Protein AF-Q6DTK3-F1 (afdb_monomer)

InterPro domains:
  IPR006094 FAD linked oxidase, N-terminal [PF01565] (15-106)
  IPR016166 FAD-binding domain, PCMH-type [PS51387] (1-137)
  IPR016169 FAD-binding, type PCMH, subdomain 2 [G3DSA:3.30.465.10] (15-138)
  IPR036318 FAD-binding, type PCMH-like superfamily [SSF56176] (20-136)
  IPR040165 Delta(24)-sterol reductase [PTHR10801] (1-192)

Mean predicted aligned error: 5.4 Å

Solvent-accessible surface area (backbone atoms only — not comparable to full-atom values): 10694 Å² total; per-residue (Å²): 139,89,81,83,76,85,72,70,64,78,59,74,80,52,85,82,79,90,77,93,42,57,48,77,75,45,75,40,80,88,80,30,35,36,33,31,16,28,58,26,26,43,46,59,53,47,59,54,30,50,75,74,45,26,34,59,70,55,62,73,92,53,44,84,47,28,49,41,54,28,34,17,47,74,35,79,42,49,22,23,78,80,56,41,41,41,54,63,42,44,61,35,43,30,31,35,35,92,88,66,49,79,45,70,21,21,88,87,39,58,33,72,57,45,72,48,47,47,62,39,72,62,72,79,34,47,68,56,33,38,30,30,46,45,40,80,48,57,84,39,68,55,74,47,80,43,80,38,66,39,52,67,54,41,53,52,49,52,55,54,53,56,69,37,85,76,44,55,26,45,50,72,52,70,82,48,83,43,36,33,37,42,36,38,26,28,76,29,83,65,90,130

Sequence (192 aa):
LTVSLRVGKYKKTHKNIMINLMDILEVDTKKQIVRVEPLVTMGQVTALLNSIGWTLPVLPELDDLTVGGLIMGTGIESSSHKYGLFQHICTAYELVLADGSFVRCTPSENSDLFYSVPWSCGTLGFLVAAEIRIIPAKKYVKLRFEPVRGLEAICDKFALEAQRPENDFVEGLLYSLEEAVIMTGSMTDKAE

Secondary structure (DSSP, 8-state):
--------GGGGGS---------EEEEETTTTEEEE-TT-BHHHHHHHHHHTTEE-SS--S-TT-BHHHHHHS----TTHHHH-SGGGGEEEEEEE-TTS-EEEEBTTBSHHHHHHSTT-TT-S-EEEEEEEE-EE--SEEEEEEEEEESHHHHHHHHHHHHT-TT-SEEEEEESSSSEEEEEEEEEESS--

Organism: Equus caballus (NCBI:txid9796)

Foldseek 3Di:
DDDPDPPPVVCVPDDDDDDPQADFDDQDPPQQKTKGFFQHFLLNQCVVQVVVQKHALQGDPDRRDTNLCCQQAWADFQQCLPQNTQLSQWAKWWFQAPVRDIDIDGCVGVVVVSVCNHNNNCVGGHTTMIMGGMDGAAPDKDKDKDKFFAQVRQVVVQVVLSVDPQFSGWDWADPDNTIIIIMTIHGHNDDD

Structure (mmCIF, N/CA/C/O backbone):
data_AF-Q6DTK3-F1
#
_entry.id   AF-Q6DTK3-F1
#
loop_
_atom_site.group_PDB
_atom_site.id
_atom_site.type_symbol
_atom_site.label_atom_id
_atom_site.label_alt_id
_atom_site.label_comp_id
_atom_site.label_asym_id
_atom_site.label_entity_id
_atom_site.label_seq_id
_atom_site.pdbx_PDB_ins_code
_atom_site.Cartn_x
_atom_site.Cartn_y
_atom_site.Cartn_z
_atom_site.occupancy
_atom_site.B_iso_or_equiv
_atom_site.auth_seq_id
_atom_site.auth_comp_id
_atom_site.auth_asym_id
_atom_site.auth_atom_id
_atom_site.pdbx_PDB_model_num
ATOM 1 N N . LEU A 1 1 ? -8.828 33.976 7.904 1.00 42.03 1 LEU A N 1
ATOM 2 C CA . LEU A 1 1 ? -8.280 32.631 7.621 1.00 42.03 1 LEU A CA 1
ATOM 3 C C . LEU A 1 1 ? -7.064 32.801 6.724 1.00 42.03 1 LEU A C 1
ATOM 5 O O . LEU A 1 1 ? -7.225 33.064 5.541 1.00 42.03 1 LEU A O 1
ATOM 9 N N . THR A 1 2 ? -5.863 32.754 7.297 1.00 35.25 2 THR A N 1
ATOM 10 C CA . THR A 1 2 ? -4.611 32.888 6.541 1.00 35.25 2 THR A CA 1
ATOM 11 C C . THR A 1 2 ? -4.021 31.495 6.387 1.00 35.25 2 THR A C 1
ATOM 13 O O . THR A 1 2 ? -3.441 30.961 7.327 1.00 35.25 2 THR A O 1
ATOM 16 N N . VAL A 1 3 ? -4.219 30.882 5.223 1.00 45.28 3 VAL A N 1
ATOM 17 C CA . VAL A 1 3 ? -3.582 29.607 4.881 1.00 45.28 3 VAL A CA 1
ATOM 18 C C . VAL A 1 3 ? -2.215 29.929 4.284 1.00 45.28 3 VAL A C 1
ATOM 20 O O . VAL A 1 3 ? -2.120 30.507 3.203 1.00 45.28 3 VAL A O 1
ATOM 23 N N . SER A 1 4 ? -1.144 29.587 4.998 1.00 44.75 4 SER A N 1
ATOM 24 C CA . SER A 1 4 ? 0.214 29.637 4.454 1.00 44.75 4 SER A CA 1
ATOM 25 C C . SER A 1 4 ? 0.465 28.352 3.670 1.00 44.75 4 SER A C 1
ATOM 27 O O . SER A 1 4 ? 0.893 27.342 4.224 1.00 44.75 4 SER A O 1
ATOM 29 N N . LEU A 1 5 ? 0.172 28.364 2.369 1.00 56.97 5 LEU A N 1
ATOM 30 C CA . LEU A 1 5 ? 0.663 27.317 1.479 1.00 56.97 5 LEU A CA 1
ATOM 31 C C . LEU A 1 5 ? 2.174 27.515 1.355 1.00 56.97 5 LEU A C 1
ATOM 33 O O . LEU A 1 5 ? 2.635 28.481 0.741 1.00 56.97 5 LEU A O 1
ATOM 37 N N . ARG A 1 6 ? 2.968 26.612 1.938 1.00 54.03 6 ARG A N 1
ATOM 38 C CA . ARG A 1 6 ? 4.416 26.566 1.707 1.00 54.03 6 ARG A CA 1
ATOM 39 C C . ARG A 1 6 ? 4.649 26.106 0.267 1.00 54.03 6 ARG A C 1
ATOM 41 O O . ARG A 1 6 ? 4.939 24.947 0.002 1.00 54.03 6 ARG A O 1
ATOM 48 N N . VAL A 1 7 ? 4.479 27.020 -0.685 1.00 57.91 7 VAL A N 1
ATOM 49 C CA . VAL A 1 7 ? 4.725 26.754 -2.102 1.00 57.91 7 VAL A CA 1
ATOM 50 C C . VAL A 1 7 ? 6.222 26.533 -2.262 1.00 57.91 7 VAL A C 1
ATOM 52 O O . VAL A 1 7 ? 7.013 27.462 -2.079 1.00 57.91 7 VAL A O 1
ATOM 55 N N . GLY A 1 8 ? 6.616 25.304 -2.597 1.00 59.66 8 GLY A N 1
ATOM 56 C CA . GLY A 1 8 ? 8.000 24.956 -2.900 1.00 59.66 8 GLY A CA 1
ATOM 57 C C . GLY A 1 8 ? 8.508 25.759 -4.096 1.00 59.66 8 GLY A C 1
ATOM 58 O O . GLY A 1 8 ? 8.394 25.323 -5.238 1.00 59.66 8 GLY A O 1
ATOM 59 N N . LYS A 1 9 ? 9.073 26.950 -3.849 1.00 66.81 9 LYS A N 1
ATOM 60 C CA . LYS A 1 9 ? 9.611 27.828 -4.902 1.00 66.81 9 LYS A CA 1
ATOM 61 C C . LYS A 1 9 ? 10.754 27.166 -5.672 1.00 66.81 9 LYS A C 1
ATOM 63 O O . LYS A 1 9 ? 10.940 27.491 -6.837 1.00 66.81 9 LYS A O 1
ATOM 68 N N . TYR A 1 10 ? 11.465 26.220 -5.053 1.00 64.88 10 TYR A N 1
ATOM 69 C CA . TYR A 1 10 ? 12.605 25.540 -5.668 1.00 64.88 10 TYR A CA 1
ATOM 70 C C . TYR A 1 10 ? 12.227 24.788 -6.951 1.00 64.88 10 TYR A C 1
ATOM 72 O O . TYR A 1 10 ? 13.009 24.787 -7.890 1.00 64.88 10 TYR A O 1
ATOM 80 N N . LYS A 1 11 ? 11.009 24.236 -7.063 1.00 64.88 11 LYS A N 1
ATOM 81 C CA . LYS A 1 11 ? 10.567 23.545 -8.288 1.00 64.88 11 LYS A CA 1
ATOM 82 C C . LYS A 1 11 ? 10.183 24.498 -9.426 1.00 64.88 11 LYS A C 1
ATOM 84 O O . LYS A 1 11 ? 10.145 24.068 -10.570 1.00 64.88 11 LYS A O 1
ATOM 89 N N . LYS A 1 12 ? 9.945 25.791 -9.156 1.00 71.25 12 LYS A N 1
ATOM 90 C CA . LYS A 1 12 ? 9.499 26.756 -10.185 1.00 71.25 12 LYS A CA 1
ATOM 91 C C . LYS A 1 12 ? 10.549 27.040 -11.260 1.00 71.25 12 LYS A C 1
ATOM 93 O O . LYS A 1 12 ? 10.185 27.456 -12.351 1.00 71.25 12 LYS A O 1
ATOM 98 N N . THR A 1 13 ? 11.828 26.853 -10.947 1.00 80.12 13 THR A N 1
ATOM 99 C CA . THR A 1 13 ? 12.939 27.063 -11.887 1.00 80.12 13 THR A CA 1
ATOM 100 C C . THR A 1 13 ? 13.346 25.789 -12.626 1.00 80.12 13 THR A C 1
ATOM 102 O O . THR A 1 13 ? 14.196 25.855 -13.508 1.00 80.12 13 THR A O 1
ATOM 105 N N . HIS A 1 14 ? 12.772 24.634 -12.275 1.00 76.50 14 HIS A N 1
ATOM 106 C CA . HIS A 1 14 ? 13.095 23.362 -12.913 1.00 76.50 14 HIS A CA 1
ATOM 107 C C . HIS A 1 14 ? 12.218 23.155 -14.150 1.00 76.50 14 HIS A C 1
ATOM 109 O O . HIS A 1 14 ? 11.032 23.488 -14.158 1.00 76.50 14 HIS A O 1
ATOM 115 N N . LYS A 1 15 ? 12.801 22.586 -15.208 1.00 79.62 15 LYS A N 1
ATOM 116 C CA . LYS A 1 15 ? 12.048 22.179 -16.395 1.00 79.62 15 LYS A CA 1
ATOM 117 C C . LYS A 1 15 ? 11.219 20.944 -16.045 1.00 79.62 15 LYS A C 1
ATOM 119 O O . LYS A 1 15 ? 11.783 19.886 -15.788 1.00 79.62 15 LYS A O 1
ATOM 124 N N . ASN A 1 16 ? 9.895 21.080 -16.049 1.00 75.75 16 ASN A N 1
ATOM 125 C CA . ASN A 1 16 ? 9.005 19.938 -15.858 1.00 75.75 16 ASN A CA 1
ATOM 126 C C . ASN A 1 16 ? 9.056 19.032 -17.092 1.00 75.75 16 ASN A C 1
ATOM 128 O O . ASN A 1 16 ? 8.876 19.498 -18.219 1.00 75.75 16 ASN A O 1
ATOM 132 N N . ILE A 1 17 ? 9.295 17.743 -16.866 1.00 77.25 17 ILE A N 1
ATOM 133 C CA . ILE A 1 17 ? 9.131 16.706 -17.880 1.00 77.25 17 ILE A CA 1
ATOM 134 C C . ILE A 1 17 ? 7.726 16.149 -17.690 1.00 77.25 17 ILE A C 1
ATOM 136 O O . ILE A 1 17 ? 7.413 15.599 -16.637 1.00 77.25 17 ILE A O 1
ATOM 140 N N . MET A 1 18 ? 6.871 16.342 -18.692 1.00 78.75 18 MET A N 1
ATOM 141 C CA . MET A 1 18 ? 5.523 15.788 -18.672 1.00 78.75 18 MET A CA 1
ATOM 142 C C . MET A 1 18 ? 5.614 14.301 -18.999 1.00 78.75 18 MET A C 1
ATOM 144 O O . MET A 1 18 ? 5.972 13.933 -20.116 1.00 78.75 18 MET A O 1
ATOM 148 N N . ILE A 1 19 ? 5.315 13.466 -18.011 1.00 81.00 19 ILE A N 1
ATOM 149 C CA . ILE A 1 19 ? 5.232 12.013 -18.147 1.00 81.00 19 ILE A CA 1
ATOM 150 C C . ILE A 1 19 ? 3.761 11.603 -18.056 1.00 81.00 19 ILE A C 1
ATOM 152 O O . ILE A 1 19 ? 3.047 12.042 -17.158 1.00 81.00 19 ILE A O 1
ATOM 156 N N . ASN A 1 20 ? 3.302 10.798 -19.013 1.00 87.56 20 ASN A N 1
ATOM 157 C CA . ASN A 1 20 ? 1.932 10.290 -19.077 1.00 87.56 20 ASN A CA 1
ATOM 158 C C . ASN A 1 20 ? 1.925 8.815 -18.667 1.00 87.56 20 ASN A C 1
ATOM 160 O O . ASN A 1 20 ? 1.746 7.951 -19.515 1.00 87.56 20 ASN A O 1
ATOM 164 N N . LEU A 1 21 ? 2.231 8.567 -17.391 1.00 93.19 21 LEU A N 1
ATOM 165 C CA . LEU A 1 21 ? 2.372 7.234 -16.800 1.00 93.19 21 LEU A CA 1
ATOM 166 C C . LEU A 1 21 ? 1.276 7.009 -15.739 1.00 93.19 21 LEU A C 1
ATOM 168 O O . LEU A 1 21 ? 1.571 6.952 -14.543 1.00 93.19 21 LEU A O 1
ATOM 172 N N . MET A 1 22 ? 0.015 7.008 -16.175 1.00 95.62 22 MET A N 1
ATOM 173 C CA . MET A 1 22 ? -1.200 7.042 -15.342 1.00 95.62 22 MET A CA 1
ATOM 174 C C . MET A 1 22 ? -2.125 5.832 -15.557 1.00 95.62 22 MET A C 1
ATOM 176 O O . MET A 1 22 ? -3.277 5.860 -15.117 1.00 95.62 22 MET A O 1
ATOM 180 N N . ASP A 1 23 ? -1.642 4.784 -16.219 1.00 96.62 23 ASP A N 1
ATOM 181 C CA . ASP A 1 23 ? -2.436 3.621 -16.585 1.00 96.62 23 ASP A CA 1
ATOM 182 C C . ASP A 1 23 ? -2.250 2.448 -15.611 1.00 96.62 23 ASP A C 1
ATOM 184 O O . ASP A 1 23 ? -1.162 2.142 -15.110 1.00 96.62 23 ASP A O 1
ATOM 188 N N . ILE A 1 24 ? -3.353 1.742 -15.362 1.00 97.38 24 ILE A N 1
ATOM 189 C CA . ILE A 1 24 ? -3.320 0.417 -14.744 1.00 97.38 24 ILE A CA 1
ATOM 190 C C . ILE A 1 24 ? -3.079 -0.585 -15.870 1.00 97.38 24 ILE A C 1
ATOM 192 O O . ILE A 1 24 ? -3.936 -0.778 -16.731 1.00 97.38 24 ILE A O 1
ATOM 196 N N . LEU A 1 25 ? -1.898 -1.198 -15.871 1.00 97.44 25 LEU A N 1
ATOM 197 C CA . LEU A 1 25 ? -1.403 -1.997 -16.990 1.00 97.44 25 LEU A CA 1
ATOM 198 C C . LEU A 1 25 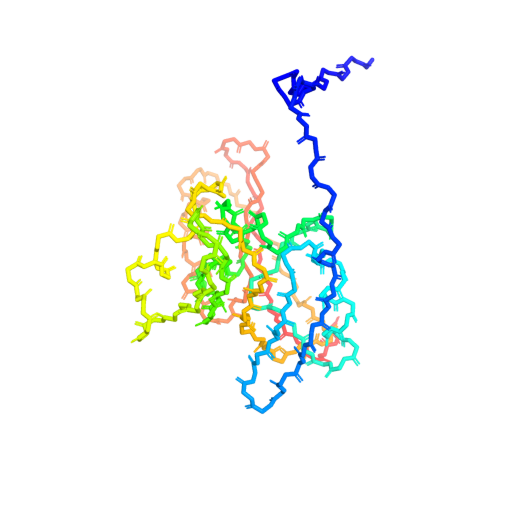? -2.012 -3.401 -17.009 1.00 97.44 25 LEU A C 1
ATOM 200 O O . LEU A 1 25 ? -2.357 -3.910 -18.073 1.00 97.44 25 LEU A O 1
ATOM 204 N N . GLU A 1 26 ? -2.127 -4.042 -15.844 1.00 97.56 26 GLU A N 1
ATOM 205 C CA . GLU A 1 26 ? -2.626 -5.415 -15.735 1.00 97.56 26 GLU A CA 1
ATOM 206 C C . GLU A 1 26 ? -3.156 -5.715 -14.326 1.00 97.56 26 GLU A C 1
ATOM 208 O O . GLU A 1 26 ? -2.582 -5.273 -13.331 1.00 97.56 26 GLU A O 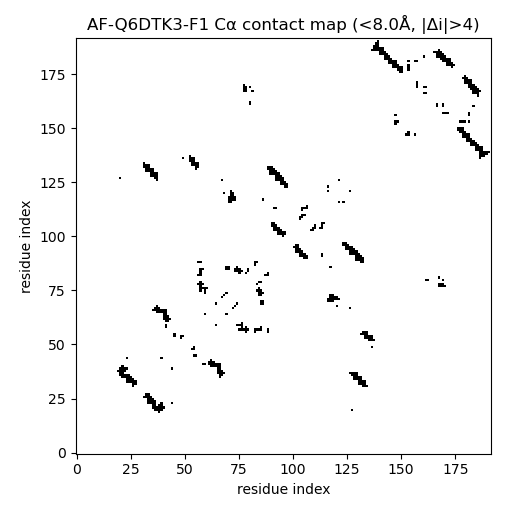1
ATOM 213 N N . VAL A 1 27 ? -4.219 -6.519 -14.234 1.00 97.88 27 VAL A N 1
ATOM 214 C CA . VAL A 1 27 ? -4.667 -7.139 -12.977 1.00 97.88 27 VAL A CA 1
ATOM 215 C C . VAL A 1 27 ? -4.653 -8.658 -13.148 1.00 97.88 27 VAL A C 1
ATOM 217 O O . VAL A 1 27 ? -5.491 -9.215 -13.859 1.00 97.88 27 VAL A O 1
ATOM 220 N N . ASP A 1 28 ? -3.737 -9.341 -12.464 1.00 97.31 28 ASP A N 1
ATOM 221 C CA . ASP A 1 28 ? -3.655 -10.801 -12.433 1.00 97.31 28 ASP A CA 1
ATOM 222 C C . ASP A 1 28 ? -4.268 -11.328 -11.128 1.00 97.31 28 ASP A C 1
ATOM 224 O O . ASP A 1 28 ? -3.638 -11.359 -10.068 1.00 97.31 28 ASP A O 1
ATOM 228 N N . THR A 1 29 ? -5.519 -11.783 -11.205 1.00 95.56 29 THR A N 1
ATOM 229 C CA . THR A 1 29 ? -6.254 -12.337 -10.056 1.00 95.56 29 THR A CA 1
ATOM 230 C C . THR A 1 29 ? -5.774 -13.728 -9.638 1.00 95.56 29 THR A C 1
ATOM 232 O O . THR A 1 29 ? -6.050 -14.152 -8.516 1.00 95.56 29 THR A O 1
ATOM 235 N N . LYS A 1 30 ? -5.037 -14.445 -10.500 1.00 96.00 30 LYS A N 1
ATOM 236 C CA . LYS A 1 30 ? -4.453 -15.751 -10.161 1.00 96.00 30 LYS A CA 1
ATOM 237 C C . LYS A 1 30 ? -3.182 -15.573 -9.344 1.00 96.00 30 LYS A C 1
ATOM 239 O O . LYS A 1 30 ? -2.995 -16.283 -8.360 1.00 96.00 30 LYS A O 1
ATOM 244 N N . LYS A 1 31 ? -2.327 -14.628 -9.742 1.00 96.56 31 LYS A N 1
ATOM 245 C CA . LYS A 1 31 ? -1.121 -14.255 -8.986 1.00 96.56 31 LYS A CA 1
ATOM 246 C C . LYS A 1 31 ? -1.409 -13.302 -7.832 1.00 96.56 31 LYS A C 1
ATOM 248 O O . LYS A 1 31 ? -0.545 -13.138 -6.980 1.00 96.56 31 LYS A O 1
ATOM 253 N N . GLN A 1 32 ? -2.604 -12.709 -7.797 1.00 97.69 32 GLN A N 1
ATOM 254 C CA . GLN A 1 32 ? -2.992 -11.675 -6.837 1.00 97.69 32 GLN A CA 1
ATOM 255 C C . GLN A 1 32 ? -2.055 -10.465 -6.905 1.00 97.69 32 GLN A C 1
ATOM 257 O O . GLN A 1 32 ? -1.579 -9.965 -5.884 1.00 97.69 32 GLN A O 1
ATOM 262 N N . ILE A 1 33 ? -1.800 -9.988 -8.125 1.00 97.94 33 ILE A N 1
ATOM 263 C CA . ILE A 1 33 ? -0.928 -8.844 -8.398 1.00 97.94 33 ILE A CA 1
ATOM 264 C C . ILE A 1 33 ? -1.650 -7.859 -9.317 1.00 97.94 33 ILE A C 1
ATOM 266 O O . ILE A 1 33 ? -2.292 -8.256 -10.288 1.00 97.94 33 ILE A O 1
ATOM 270 N N . VAL A 1 34 ? -1.506 -6.568 -9.033 1.00 98.25 34 VAL A N 1
ATOM 271 C CA . VAL A 1 34 ? -1.836 -5.482 -9.956 1.00 98.25 34 VAL A CA 1
ATOM 272 C C . VAL A 1 34 ? -0.551 -4.789 -10.399 1.00 98.25 34 VAL A C 1
ATOM 274 O O . VAL A 1 34 ? 0.296 -4.459 -9.570 1.00 98.25 34 VAL A O 1
ATOM 277 N N . ARG A 1 35 ? -0.393 -4.584 -11.706 1.00 98.31 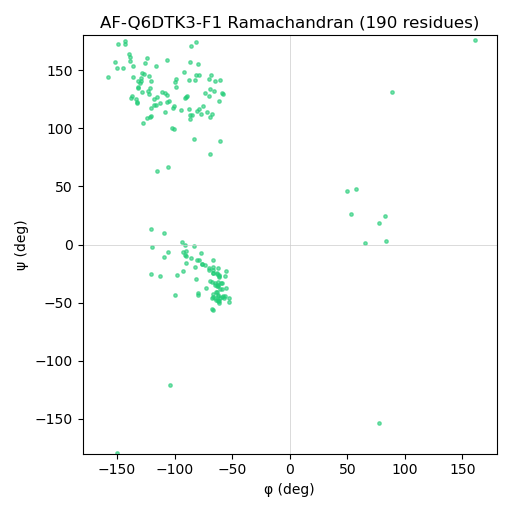35 ARG A N 1
ATOM 278 C CA . ARG A 1 35 ? 0.726 -3.853 -12.305 1.00 98.31 35 ARG A CA 1
ATOM 279 C C . ARG A 1 35 ? 0.240 -2.479 -12.748 1.00 98.31 35 ARG A C 1
ATOM 281 O O . ARG A 1 35 ? -0.710 -2.374 -13.523 1.00 98.31 35 ARG A O 1
ATOM 288 N N . VAL A 1 36 ? 0.883 -1.432 -12.248 1.00 98.12 36 VAL A N 1
ATOM 289 C CA . VAL A 1 36 ? 0.451 -0.037 -12.409 1.00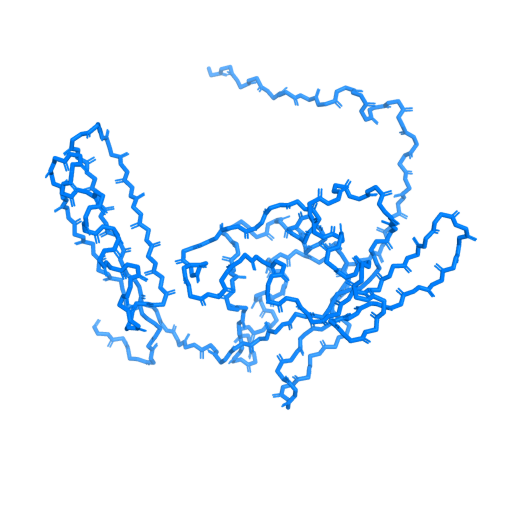 98.12 36 VAL A CA 1
ATOM 290 C C . VAL A 1 36 ? 1.622 0.869 -12.743 1.00 98.12 36 VAL A C 1
ATOM 292 O O . VAL A 1 36 ? 2.760 0.607 -12.351 1.00 98.12 36 VAL A O 1
ATOM 295 N N . GLU A 1 37 ? 1.327 1.963 -13.425 1.00 97.62 37 GLU A N 1
ATOM 296 C CA . GLU A 1 37 ? 2.267 3.053 -13.640 1.00 97.62 37 GLU A CA 1
ATOM 297 C C . GLU A 1 37 ? 2.363 3.984 -12.407 1.00 97.62 37 GLU A C 1
ATOM 299 O O . GLU A 1 37 ? 1.442 4.053 -11.585 1.00 97.62 37 GLU A O 1
ATOM 304 N N . PRO A 1 38 ? 3.481 4.711 -12.220 1.00 95.31 38 PRO A N 1
ATOM 305 C CA . PRO A 1 38 ? 3.758 5.498 -11.014 1.00 95.31 38 PRO A CA 1
ATOM 306 C C . PRO A 1 38 ? 2.763 6.626 -10.714 1.00 95.31 38 PRO A C 1
ATOM 308 O O . PRO A 1 38 ? 2.645 6.994 -9.545 1.00 95.31 38 PRO A O 1
ATOM 311 N N . LEU A 1 39 ? 2.102 7.220 -11.714 1.00 95.31 39 LEU A N 1
ATOM 312 C CA . LEU A 1 39 ? 1.165 8.332 -11.503 1.00 95.31 39 LEU A CA 1
ATOM 313 C C . LEU A 1 39 ? -0.286 7.876 -11.360 1.00 95.31 39 LEU A C 1
ATOM 315 O O . LEU A 1 39 ? -1.155 8.727 -11.181 1.00 95.31 39 LEU A O 1
ATOM 319 N N . VAL A 1 40 ? -0.553 6.568 -11.394 1.00 96.69 40 VAL A N 1
ATOM 320 C CA . VAL A 1 40 ? -1.867 6.046 -11.019 1.00 96.69 40 VAL A CA 1
ATOM 321 C C . VAL A 1 40 ? -2.159 6.462 -9.577 1.00 96.69 40 VAL A C 1
ATOM 323 O O . VAL A 1 40 ? -1.318 6.297 -8.685 1.00 96.69 40 VAL A O 1
ATOM 326 N N . THR A 1 41 ? -3.343 7.021 -9.349 1.00 96.00 41 THR A N 1
ATOM 327 C CA . THR A 1 41 ? -3.782 7.457 -8.024 1.00 96.00 41 THR A CA 1
ATOM 328 C C . THR A 1 41 ? -4.438 6.318 -7.244 1.00 96.00 41 THR A C 1
ATOM 330 O O . THR A 1 41 ? -4.952 5.360 -7.830 1.00 96.00 41 THR A O 1
ATOM 333 N N . MET A 1 42 ? -4.456 6.406 -5.912 1.00 95.25 42 MET A N 1
ATOM 334 C CA . MET A 1 42 ? -5.136 5.411 -5.076 1.00 95.25 42 MET A CA 1
ATOM 335 C C . MET A 1 42 ? -6.621 5.308 -5.418 1.00 95.25 42 MET A C 1
ATOM 337 O O . MET A 1 42 ? -7.130 4.194 -5.510 1.00 95.25 42 MET A O 1
ATOM 341 N N . GLY A 1 43 ? -7.284 6.431 -5.713 1.00 95.25 43 GLY A N 1
ATOM 342 C CA . GLY A 1 43 ? -8.682 6.439 -6.150 1.00 95.25 43 GLY A CA 1
ATOM 343 C C . GLY A 1 43 ? -8.912 5.652 -7.447 1.00 95.25 43 GLY A C 1
ATOM 344 O O . GLY A 1 43 ? -9.900 4.930 -7.573 1.00 95.25 43 GLY A O 1
ATOM 345 N N . GLN A 1 44 ? -7.981 5.721 -8.409 1.00 95.56 44 GLN A N 1
ATOM 346 C CA . GLN A 1 44 ? -8.063 4.922 -9.639 1.00 95.56 44 GLN A CA 1
ATOM 347 C C . GLN A 1 44 ? -7.883 3.425 -9.356 1.00 95.56 44 GLN A C 1
ATOM 349 O O . GLN A 1 44 ? -8.662 2.606 -9.854 1.00 95.56 44 GLN A O 1
ATOM 354 N N . VAL A 1 45 ? -6.876 3.062 -8.550 1.00 95.88 45 VAL A N 1
ATOM 355 C CA . VAL A 1 45 ? -6.602 1.658 -8.202 1.00 95.88 45 VAL A CA 1
ATOM 356 C C . VAL A 1 45 ? -7.780 1.050 -7.448 1.00 95.88 45 VAL A C 1
ATOM 358 O O . VAL A 1 45 ? -8.244 -0.031 -7.806 1.00 95.88 45 VAL A O 1
ATOM 361 N N . THR A 1 46 ? -8.299 1.734 -6.430 1.00 94.75 46 THR A N 1
ATOM 362 C CA . THR A 1 46 ? -9.405 1.225 -5.612 1.00 94.75 46 THR A CA 1
ATOM 363 C C . THR A 1 46 ? -10.698 1.118 -6.398 1.00 94.75 46 THR A C 1
ATOM 365 O O . THR A 1 46 ? -11.375 0.098 -6.285 1.00 94.75 46 THR A O 1
ATOM 368 N N . ALA A 1 47 ? -11.035 2.107 -7.232 1.00 95.38 47 ALA A N 1
ATOM 369 C CA . ALA A 1 47 ? -12.231 2.056 -8.068 1.00 95.38 47 ALA A CA 1
ATOM 370 C C . ALA A 1 47 ? -12.221 0.829 -8.991 1.00 95.38 47 ALA A C 1
ATOM 372 O O . ALA A 1 47 ? -13.223 0.113 -9.077 1.00 95.38 47 ALA A O 1
ATOM 373 N N . LEU A 1 48 ? -11.080 0.541 -9.632 1.00 96.62 48 LEU A N 1
ATOM 374 C CA . LEU A 1 48 ? -10.935 -0.649 -10.465 1.00 96.62 48 LEU A CA 1
ATOM 375 C C . LEU A 1 48 ? -10.999 -1.927 -9.626 1.00 96.62 48 LEU A C 1
ATOM 377 O O . LEU A 1 48 ? -11.842 -2.781 -9.895 1.00 96.62 48 LEU A O 1
ATOM 381 N N . LEU A 1 49 ? -10.133 -2.073 -8.620 1.00 96.88 49 LEU A N 1
ATOM 382 C CA . LEU A 1 49 ? -10.009 -3.318 -7.858 1.00 96.88 49 LEU A CA 1
ATOM 383 C C . LEU A 1 49 ? -11.310 -3.672 -7.122 1.00 96.88 49 LEU A C 1
ATOM 385 O O . LEU A 1 49 ? -11.761 -4.817 -7.204 1.00 96.88 49 LEU A O 1
ATOM 389 N N . ASN A 1 50 ? -11.971 -2.700 -6.486 1.00 95.12 50 ASN A N 1
ATOM 390 C CA . ASN A 1 50 ? -13.220 -2.946 -5.762 1.00 95.12 50 ASN A CA 1
ATOM 391 C C . ASN A 1 50 ? -14.330 -3.435 -6.705 1.00 95.12 50 ASN A C 1
ATOM 393 O O . ASN A 1 50 ? -15.114 -4.305 -6.325 1.00 95.12 50 ASN A O 1
ATOM 397 N N . SER A 1 51 ? -14.371 -2.939 -7.950 1.00 95.69 51 SER A N 1
ATOM 398 C CA . SER A 1 51 ? -15.367 -3.361 -8.948 1.00 95.69 51 SER A CA 1
ATOM 399 C C . SER A 1 51 ? -15.265 -4.845 -9.328 1.00 95.69 51 SER A C 1
ATOM 401 O O . SER A 1 51 ? -16.258 -5.452 -9.727 1.00 95.69 51 SER A O 1
ATOM 403 N N . ILE A 1 52 ? -14.083 -5.444 -9.152 1.00 96.06 52 ILE A N 1
ATOM 404 C CA . ILE A 1 52 ? -13.795 -6.855 -9.440 1.00 96.06 52 ILE A CA 1
ATOM 405 C C . ILE A 1 52 ? -13.586 -7.696 -8.168 1.00 96.06 52 ILE A C 1
ATOM 407 O O . ILE A 1 52 ? -13.183 -8.856 -8.263 1.00 96.06 52 ILE A O 1
ATOM 411 N N . GLY A 1 53 ? -13.878 -7.144 -6.984 1.00 96.19 53 GLY A N 1
ATOM 412 C CA . GLY A 1 53 ? -13.831 -7.861 -5.703 1.00 96.19 53 GLY A CA 1
ATOM 413 C C . GLY A 1 53 ? -12.443 -7.968 -5.061 1.00 96.19 53 GLY A C 1
ATOM 414 O O . GLY A 1 53 ? -12.209 -8.878 -4.265 1.00 96.19 53 GLY A O 1
ATOM 415 N N . TRP A 1 54 ? -11.529 -7.055 -5.384 1.00 97.50 54 TRP A N 1
ATOM 416 C CA . TRP A 1 54 ? -10.167 -7.000 -4.849 1.00 97.50 54 TRP A CA 1
ATOM 417 C C . TRP A 1 54 ? -9.877 -5.644 -4.204 1.00 97.50 54 TRP A C 1
ATOM 419 O O . TRP A 1 54 ? -10.552 -4.660 -4.478 1.00 97.50 54 TRP A O 1
ATOM 429 N N . THR A 1 55 ? -8.865 -5.579 -3.348 1.00 96.31 55 THR A N 1
ATOM 430 C CA . THR A 1 55 ? -8.359 -4.330 -2.766 1.00 96.31 55 THR A CA 1
ATOM 431 C C . THR A 1 55 ? -6.861 -4.439 -2.476 1.00 96.31 55 THR A C 1
ATOM 433 O O . THR A 1 55 ? -6.266 -5.514 -2.607 1.00 96.31 55 THR A O 1
ATOM 436 N N . LEU A 1 56 ? -6.235 -3.327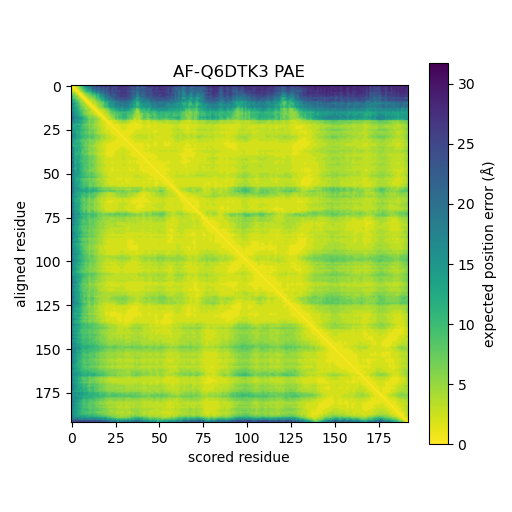 -2.095 1.00 96.12 56 LEU A N 1
ATOM 437 C CA . LEU A 1 56 ? -4.853 -3.304 -1.626 1.00 96.12 56 LEU A CA 1
ATOM 438 C C . LEU A 1 56 ? -4.790 -3.697 -0.138 1.00 96.12 56 LEU A C 1
ATOM 440 O O . LEU A 1 56 ? -5.638 -3.261 0.639 1.00 96.12 56 LEU A O 1
ATOM 444 N N . PRO A 1 57 ? -3.778 -4.471 0.299 1.00 95.44 57 PRO A N 1
ATOM 445 C CA . PRO A 1 57 ? -3.599 -4.782 1.718 1.00 95.44 57 PRO A CA 1
ATOM 446 C C . PRO A 1 57 ? -3.277 -3.549 2.572 1.00 95.44 57 PRO A C 1
ATOM 448 O O . PRO A 1 57 ? -3.666 -3.488 3.735 1.00 95.44 57 PRO A O 1
ATOM 451 N N . VAL A 1 58 ? -2.562 -2.577 2.000 1.00 94.94 58 VAL A N 1
ATOM 452 C CA . VAL A 1 58 ? -2.248 -1.275 2.603 1.00 94.94 58 VAL A CA 1
ATOM 453 C C . VAL A 1 58 ? -2.804 -0.220 1.663 1.00 94.94 58 VAL A C 1
ATOM 455 O O . VAL A 1 58 ? -2.304 -0.079 0.546 1.00 94.94 58 VAL A O 1
ATOM 458 N N . LEU A 1 59 ? -3.862 0.466 2.091 1.00 90.56 59 LEU A N 1
ATOM 459 C CA . LEU A 1 59 ? -4.572 1.439 1.270 1.00 90.56 59 LEU A CA 1
ATOM 460 C C . LEU A 1 59 ? -4.548 2.821 1.927 1.00 90.56 59 LEU A C 1
ATOM 462 O O . LEU A 1 59 ? -5.128 2.961 3.002 1.00 90.56 59 LEU A O 1
ATOM 466 N N . PRO A 1 60 ? -3.931 3.819 1.277 1.00 88.69 60 PRO A N 1
ATOM 467 C CA . PRO A 1 60 ? -3.920 5.179 1.790 1.00 88.69 60 PRO A CA 1
ATOM 468 C C . PRO A 1 60 ? -5.250 5.913 1.793 1.00 88.69 60 PRO A C 1
ATOM 470 O O . PRO A 1 60 ? -6.050 5.747 0.877 1.00 88.69 60 PRO A O 1
ATOM 473 N N . GLU A 1 61 ? -5.444 6.761 2.809 1.00 87.19 61 GLU A N 1
ATOM 474 C CA . GLU A 1 61 ? -6.690 7.509 3.048 1.00 87.19 61 GLU A CA 1
ATOM 475 C C . GLU A 1 61 ? -7.044 8.484 1.908 1.00 87.19 61 GLU A C 1
ATOM 477 O O . GLU A 1 61 ? -8.217 8.730 1.632 1.00 87.19 61 GLU A O 1
ATOM 482 N N . LEU A 1 62 ? -6.038 9.057 1.239 1.00 89.62 62 LEU A N 1
ATOM 483 C CA . LEU A 1 62 ? -6.233 10.109 0.240 1.00 89.62 62 LEU A CA 1
ATOM 484 C C . LEU A 1 62 ? -6.170 9.569 -1.194 1.00 89.62 62 LEU A C 1
ATOM 486 O O . LEU A 1 62 ? -5.117 9.126 -1.660 1.00 89.62 62 LEU A O 1
ATOM 490 N N . ASP A 1 63 ? -7.273 9.734 -1.929 1.00 90.19 63 ASP A N 1
ATOM 491 C CA . ASP A 1 63 ? -7.427 9.267 -3.314 1.00 90.19 63 ASP A CA 1
ATOM 492 C C . ASP A 1 63 ? -6.393 9.844 -4.287 1.00 90.19 63 ASP A C 1
ATOM 494 O O . ASP A 1 63 ? -5.991 9.148 -5.217 1.00 90.19 63 ASP A O 1
ATOM 498 N N . ASP A 1 64 ? -5.951 11.088 -4.072 1.00 91.44 64 ASP A N 1
ATOM 499 C CA . ASP A 1 64 ? -5.020 11.811 -4.952 1.00 91.44 64 ASP A CA 1
ATOM 500 C C . ASP A 1 64 ? -3.552 11.369 -4.792 1.00 91.44 64 ASP A C 1
ATOM 502 O O . ASP A 1 64 ? -2.677 11.809 -5.547 1.00 91.44 64 ASP A O 1
ATOM 506 N N . LEU A 1 65 ? -3.241 10.515 -3.810 1.00 93.06 65 LEU A N 1
ATOM 507 C CA . LEU A 1 65 ? -1.888 9.990 -3.639 1.00 93.06 65 LEU A CA 1
ATOM 508 C C . LEU A 1 65 ? -1.541 9.038 -4.783 1.00 93.06 65 LEU A C 1
ATOM 510 O O . LEU A 1 65 ? -2.316 8.157 -5.146 1.00 93.06 65 LEU A O 1
ATOM 514 N N . THR A 1 66 ? -0.346 9.210 -5.343 1.00 95.00 66 THR A N 1
ATOM 515 C CA . THR A 1 66 ? 0.141 8.394 -6.462 1.00 95.00 66 THR A CA 1
ATOM 516 C C . THR A 1 66 ? 0.931 7.189 -5.968 1.00 95.00 66 THR A C 1
ATOM 518 O O . THR A 1 66 ? 1.643 7.269 -4.962 1.00 95.00 66 THR A O 1
ATOM 521 N N . VAL A 1 67 ? 0.869 6.085 -6.714 1.00 95.44 67 VAL A N 1
ATOM 522 C CA . VAL A 1 67 ? 1.617 4.850 -6.426 1.00 95.44 67 VAL A CA 1
ATOM 523 C C . VAL A 1 67 ? 3.113 5.125 -6.252 1.00 95.44 67 VAL A C 1
ATOM 525 O O . VAL A 1 67 ? 3.717 4.715 -5.262 1.00 95.44 67 VAL A O 1
ATOM 528 N N . GLY A 1 68 ? 3.723 5.857 -7.186 1.00 94.06 68 GLY A N 1
ATOM 529 C CA . GLY A 1 68 ? 5.151 6.163 -7.142 1.00 94.06 68 GLY A CA 1
ATOM 530 C C . GLY A 1 68 ? 5.532 7.033 -5.944 1.00 94.06 68 GLY A C 1
ATOM 531 O O . GLY A 1 68 ? 6.596 6.833 -5.355 1.00 94.06 68 GLY A O 1
ATOM 532 N N . GLY A 1 69 ? 4.652 7.957 -5.546 1.00 93.19 69 GLY A N 1
ATOM 533 C CA . GLY A 1 69 ? 4.835 8.775 -4.348 1.00 93.19 69 GLY A CA 1
ATOM 534 C C . GLY A 1 69 ? 4.837 7.946 -3.063 1.00 93.19 69 GLY A C 1
ATOM 535 O O . GLY A 1 69 ? 5.670 8.180 -2.190 1.00 93.19 69 GLY A O 1
ATOM 536 N N . LEU A 1 70 ? 3.957 6.950 -2.969 1.00 94.69 70 LEU A N 1
ATOM 537 C CA . LEU A 1 70 ? 3.855 6.059 -1.810 1.00 94.69 70 LEU A CA 1
ATOM 538 C C . LEU A 1 70 ? 5.012 5.064 -1.724 1.00 94.69 70 LEU A C 1
ATOM 540 O O . LEU A 1 70 ? 5.494 4.785 -0.630 1.00 94.69 70 LEU A O 1
ATOM 544 N N . ILE A 1 71 ? 5.482 4.560 -2.869 1.00 95.50 71 ILE A N 1
ATOM 545 C CA . ILE A 1 71 ? 6.635 3.655 -2.937 1.00 95.50 71 ILE A CA 1
ATOM 546 C C . ILE 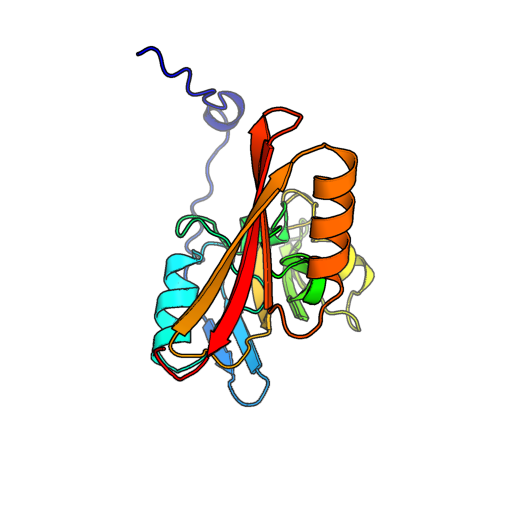A 1 71 ? 7.917 4.392 -2.543 1.00 95.50 71 ILE A C 1
ATOM 548 O O . ILE A 1 71 ? 8.632 3.949 -1.650 1.00 95.50 71 ILE A O 1
ATOM 552 N N . MET A 1 72 ? 8.230 5.507 -3.210 1.00 93.69 72 MET A N 1
ATOM 553 C CA . MET A 1 72 ? 9.515 6.207 -3.040 1.00 93.69 72 MET A CA 1
ATOM 554 C C . MET A 1 72 ? 9.524 7.198 -1.871 1.00 93.69 72 MET A C 1
ATOM 556 O O . MET A 1 72 ? 10.586 7.713 -1.517 1.00 93.69 72 MET A O 1
ATOM 560 N N . GLY A 1 73 ? 8.354 7.492 -1.308 1.00 91.31 73 GLY A N 1
ATOM 561 C CA . GLY A 1 73 ? 8.170 8.277 -0.096 1.00 91.31 73 GLY A CA 1
ATOM 562 C C . GLY A 1 73 ? 7.825 7.379 1.088 1.00 91.31 73 GLY A C 1
ATOM 563 O O . GLY A 1 73 ? 8.601 6.504 1.464 1.00 91.31 73 GLY A O 1
ATOM 564 N N . THR A 1 74 ? 6.661 7.624 1.685 1.00 87.62 74 THR A N 1
ATOM 565 C CA . THR A 1 74 ? 6.163 6.899 2.855 1.00 87.62 74 THR A CA 1
ATOM 566 C C . THR A 1 74 ? 4.685 6.595 2.658 1.00 87.62 74 THR A C 1
ATOM 568 O O . THR A 1 74 ? 3.912 7.514 2.402 1.00 87.62 74 THR A O 1
ATOM 571 N N . GLY A 1 75 ? 4.291 5.331 2.816 1.00 87.94 75 GLY A N 1
ATOM 572 C CA . GLY A 1 75 ? 2.887 4.925 2.905 1.00 87.94 75 GLY A CA 1
ATOM 573 C C . GLY A 1 75 ? 2.669 4.073 4.152 1.00 87.94 75 GLY A C 1
ATOM 574 O O . GLY A 1 75 ? 3.093 2.916 4.179 1.00 87.94 75 GLY A O 1
ATOM 575 N N . ILE A 1 76 ? 2.064 4.663 5.184 1.00 92.06 76 ILE A N 1
ATOM 576 C CA . ILE A 1 76 ? 1.725 4.031 6.469 1.00 92.06 76 ILE A CA 1
ATOM 577 C C . ILE A 1 76 ? 0.224 4.173 6.648 1.00 92.06 76 ILE A C 1
ATOM 579 O O . ILE A 1 76 ? -0.261 5.291 6.558 1.00 92.06 76 ILE A O 1
ATOM 583 N N . GLU A 1 77 ? -0.470 3.084 6.961 1.00 94.00 77 GLU A N 1
ATOM 584 C CA . GLU A 1 77 ? -1.927 3.085 7.119 1.00 94.00 77 GLU A CA 1
ATOM 585 C C . GLU A 1 77 ? -2.370 2.158 8.258 1.00 94.00 77 GLU A C 1
ATOM 587 O O . GLU A 1 77 ? -1.563 1.428 8.842 1.00 94.00 77 GLU A O 1
ATOM 592 N N . SER A 1 78 ? -3.666 2.139 8.568 1.00 94.06 78 SER A N 1
ATOM 593 C CA . SER A 1 78 ? -4.250 1.390 9.694 1.00 94.06 78 SER A CA 1
ATOM 594 C C . SER A 1 78 ? -3.949 -0.117 9.670 1.00 94.06 78 SER A C 1
ATOM 596 O O . SER A 1 78 ? -3.921 -0.774 10.713 1.00 94.06 78 SER A O 1
ATOM 598 N N . SER A 1 79 ? -3.732 -0.691 8.483 1.00 95.50 79 SER A N 1
ATOM 599 C CA . SER A 1 79 ? -3.402 -2.110 8.281 1.00 95.50 79 SER A CA 1
ATOM 600 C C . SER A 1 79 ? -1.893 -2.397 8.286 1.00 95.50 79 SER A C 1
ATOM 602 O O . SER A 1 79 ? -1.466 -3.553 8.171 1.00 95.50 79 SER A O 1
ATOM 604 N N . SER A 1 80 ? -1.054 -1.368 8.457 1.00 94.56 80 SER A N 1
ATOM 605 C CA . SER A 1 80 ? 0.402 -1.504 8.401 1.00 94.56 80 SER A CA 1
ATOM 606 C C . SER A 1 80 ? 0.995 -2.337 9.532 1.00 94.56 80 SER A C 1
ATOM 608 O O . SER A 1 80 ? 2.067 -2.911 9.358 1.00 94.56 80 SER A O 1
ATOM 610 N N . HIS A 1 81 ? 0.296 -2.484 10.658 1.00 94.06 81 HIS A N 1
ATOM 611 C CA . HIS A 1 81 ? 0.700 -3.408 11.721 1.00 94.06 81 HIS A CA 1
ATOM 612 C C . HIS A 1 81 ? 0.730 -4.879 11.245 1.00 94.06 81 HIS A C 1
ATOM 614 O O . HIS A 1 81 ? 1.510 -5.675 11.763 1.00 94.06 81 HIS A O 1
ATOM 620 N N . LYS A 1 82 ? -0.076 -5.229 10.230 1.00 94.50 82 LYS A N 1
ATOM 621 C CA . LYS A 1 82 ? -0.216 -6.584 9.672 1.00 94.50 82 LYS A CA 1
ATOM 622 C C . LYS A 1 82 ? 0.589 -6.787 8.391 1.00 94.50 82 LYS A C 1
ATOM 624 O O . LYS A 1 82 ? 1.239 -7.816 8.224 1.00 94.50 82 LYS A O 1
ATOM 629 N N . TYR A 1 83 ? 0.549 -5.814 7.482 1.00 95.56 83 TYR A N 1
ATOM 630 C CA . TYR A 1 83 ? 1.166 -5.931 6.152 1.00 95.56 83 TYR A CA 1
ATOM 631 C C . TYR A 1 83 ? 2.458 -5.125 5.991 1.00 95.56 83 TYR A C 1
ATOM 633 O O . TYR A 1 83 ? 3.142 -5.257 4.975 1.00 95.56 83 TYR A O 1
ATOM 641 N N . GLY A 1 84 ? 2.812 -4.312 6.986 1.00 94.94 84 GLY A N 1
ATOM 642 C CA . GLY A 1 84 ? 3.898 -3.353 6.888 1.00 94.94 84 GLY A CA 1
ATOM 643 C C . GLY A 1 84 ? 3.505 -2.106 6.094 1.00 94.94 84 GLY A C 1
ATOM 644 O O . GLY A 1 84 ? 2.348 -1.708 6.033 1.00 94.94 84 GLY A O 1
ATOM 645 N N . LEU A 1 85 ? 4.490 -1.452 5.495 1.00 95.12 85 LEU A N 1
ATOM 646 C CA . LEU A 1 85 ? 4.298 -0.220 4.742 1.00 95.12 85 LEU A CA 1
ATOM 647 C C . LEU A 1 85 ? 3.904 -0.510 3.293 1.00 95.12 85 LEU A C 1
ATOM 649 O O . LEU A 1 85 ? 4.005 -1.647 2.831 1.00 95.12 85 LEU A O 1
ATOM 653 N N . PHE A 1 86 ? 3.509 0.521 2.550 1.00 95.56 86 PHE A N 1
ATOM 654 C CA . PHE A 1 86 ? 3.086 0.375 1.155 1.00 95.56 86 PHE A CA 1
ATOM 655 C C . PHE A 1 86 ? 4.145 -0.318 0.274 1.00 95.56 86 PHE A C 1
ATOM 657 O O . PHE A 1 86 ? 3.828 -1.180 -0.542 1.00 95.56 86 PHE A O 1
ATOM 664 N N . GLN A 1 87 ? 5.436 -0.058 0.489 1.00 94.62 87 GLN A N 1
ATOM 665 C CA . GLN A 1 87 ? 6.492 -0.770 -0.238 1.00 94.62 87 GLN A CA 1
ATOM 666 C C . GLN A 1 87 ? 6.582 -2.271 0.100 1.00 94.62 87 GLN A C 1
ATOM 668 O O . GLN A 1 87 ? 7.071 -3.049 -0.711 1.00 94.62 87 GLN A O 1
ATOM 673 N N . HIS A 1 88 ? 6.117 -2.712 1.276 1.00 96.19 88 HIS A N 1
ATOM 674 C CA . HIS A 1 88 ? 6.154 -4.127 1.674 1.00 96.19 88 HIS A CA 1
ATOM 675 C C . HIS A 1 88 ? 5.077 -4.964 0.967 1.00 96.19 88 HIS A C 1
ATOM 677 O O . HIS A 1 88 ? 5.154 -6.197 0.938 1.00 96.19 88 HIS A O 1
ATOM 683 N N . ILE A 1 89 ? 4.066 -4.321 0.378 1.00 96.81 89 ILE A N 1
ATOM 684 C CA . ILE A 1 89 ? 3.084 -4.996 -0.479 1.00 96.81 89 ILE A CA 1
ATOM 685 C C . ILE A 1 89 ? 3.498 -5.008 -1.955 1.00 96.81 89 ILE A C 1
ATOM 687 O O . ILE A 1 89 ? 2.858 -5.698 -2.743 1.00 96.81 89 ILE A O 1
ATOM 691 N N . CYS A 1 90 ? 4.589 -4.334 -2.323 1.00 97.25 90 CYS A N 1
ATOM 692 C CA . CYS A 1 90 ? 5.147 -4.371 -3.671 1.00 97.25 90 CYS A CA 1
ATOM 693 C C . CYS A 1 90 ? 6.014 -5.623 -3.886 1.00 97.25 90 CYS A C 1
ATOM 695 O O . CYS A 1 90 ? 6.678 -6.110 -2.972 1.00 97.25 90 CYS A O 1
ATOM 697 N N . THR A 1 91 ? 6.003 -6.154 -5.105 1.00 97.81 91 THR A N 1
ATOM 698 C CA . THR A 1 91 ? 6.679 -7.411 -5.489 1.00 97.81 91 THR A CA 1
ATOM 699 C C . THR A 1 91 ? 7.705 -7.219 -6.594 1.00 97.81 91 THR A C 1
ATOM 701 O O . THR A 1 91 ? 8.678 -7.971 -6.657 1.00 97.81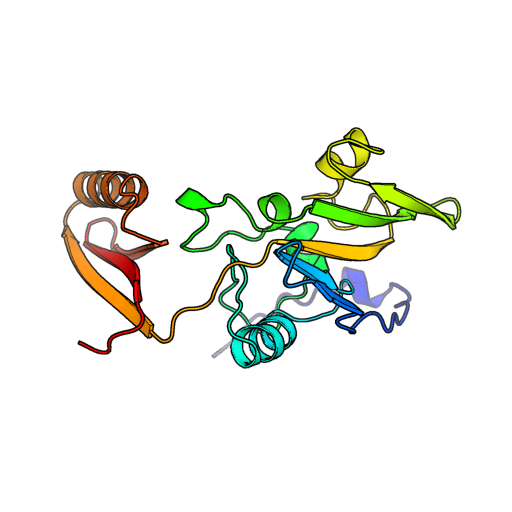 91 THR A O 1
ATOM 704 N N . ALA A 1 92 ? 7.531 -6.188 -7.420 1.00 98.25 92 ALA A N 1
ATOM 705 C CA . ALA A 1 92 ? 8.498 -5.785 -8.422 1.00 98.25 92 ALA A CA 1
ATOM 706 C C . ALA A 1 92 ? 8.426 -4.279 -8.678 1.00 98.25 92 ALA A C 1
ATOM 708 O O . ALA A 1 92 ? 7.356 -3.672 -8.563 1.00 98.25 92 ALA A O 1
ATOM 709 N N . TYR A 1 93 ? 9.553 -3.708 -9.091 1.00 98.25 93 TYR A N 1
ATOM 710 C CA . TYR A 1 93 ? 9.633 -2.367 -9.653 1.00 98.25 93 TYR A CA 1
ATOM 711 C C . TYR A 1 93 ? 10.331 -2.415 -11.009 1.00 98.25 93 TYR A C 1
ATOM 713 O O . TYR A 1 93 ? 11.240 -3.213 -11.234 1.00 98.25 93 TYR A O 1
ATOM 721 N N . GLU A 1 94 ? 9.920 -1.531 -11.904 1.00 97.94 94 GLU A N 1
ATOM 722 C CA . GLU A 1 94 ? 10.563 -1.301 -13.191 1.00 97.94 94 GLU A CA 1
ATOM 723 C C . GLU A 1 94 ? 11.053 0.141 -13.221 1.00 97.94 94 GLU A C 1
ATOM 725 O O . GLU A 1 94 ? 10.276 1.069 -12.978 1.00 97.94 94 GLU A O 1
ATOM 730 N N . LEU A 1 95 ? 12.344 0.333 -13.487 1.00 96.62 95 LEU A N 1
ATOM 731 C CA . LEU A 1 95 ? 12.998 1.634 -13.463 1.00 96.62 95 LEU A CA 1
ATOM 732 C C . LEU A 1 95 ? 13.773 1.896 -14.750 1.00 96.62 95 LEU A C 1
ATOM 734 O O . LEU A 1 95 ? 14.374 0.993 -15.328 1.00 96.62 95 LEU A O 1
ATOM 738 N N . VAL A 1 96 ? 13.819 3.165 -15.142 1.00 95.81 96 VAL A N 1
ATOM 739 C CA . VAL A 1 96 ? 14.809 3.682 -16.088 1.00 95.81 96 VAL A CA 1
ATOM 740 C C . VAL A 1 96 ? 15.894 4.405 -15.297 1.00 95.81 96 VAL A C 1
ATOM 742 O O . VAL A 1 96 ? 15.614 5.382 -14.595 1.00 95.81 96 VAL A O 1
ATOM 745 N N . LEU A 1 97 ? 17.126 3.904 -15.378 1.00 95.19 97 LEU A N 1
ATOM 746 C CA . LEU A 1 97 ? 18.274 4.444 -14.651 1.00 95.19 97 LEU A CA 1
ATOM 747 C C . LEU A 1 97 ? 18.879 5.665 -15.361 1.00 95.19 97 LEU A C 1
ATOM 749 O O . LEU A 1 97 ? 18.482 6.045 -16.463 1.00 95.19 97 LEU A O 1
ATOM 753 N N . ALA A 1 98 ? 19.859 6.301 -14.715 1.00 91.88 98 ALA A N 1
ATOM 754 C CA . ALA A 1 98 ? 20.496 7.523 -15.212 1.00 91.88 98 ALA A CA 1
ATOM 755 C C . ALA A 1 98 ? 21.248 7.345 -16.546 1.00 91.88 98 ALA A C 1
ATOM 757 O O . ALA A 1 98 ? 21.409 8.311 -17.289 1.00 91.88 98 ALA A O 1
ATOM 758 N N . ASP A 1 99 ? 21.698 6.129 -16.855 1.00 94.31 99 ASP A N 1
ATOM 759 C CA . ASP A 1 99 ? 22.327 5.773 -18.132 1.00 94.31 99 ASP A CA 1
ATOM 760 C C . ASP A 1 99 ? 21.305 5.454 -19.243 1.00 94.31 99 ASP A C 1
ATOM 762 O O . ASP A 1 99 ? 21.690 5.178 -20.378 1.00 94.31 99 ASP A O 1
ATOM 766 N N . GLY A 1 100 ? 20.005 5.512 -18.931 1.00 94.62 100 GLY A N 1
ATOM 767 C CA . GLY A 1 100 ? 18.909 5.185 -19.840 1.00 94.62 100 GLY A CA 1
ATOM 768 C C . GLY A 1 100 ? 18.584 3.693 -19.925 1.00 94.62 100 GLY A C 1
ATOM 769 O O . GLY A 1 100 ? 17.701 3.320 -20.698 1.00 94.62 100 GLY A O 1
ATOM 770 N N . SER A 1 101 ? 19.259 2.836 -19.153 1.00 96.69 101 SER A N 1
ATOM 771 C CA . SER A 1 101 ? 18.945 1.409 -19.103 1.00 96.69 101 SER A CA 1
ATOM 772 C C . SER A 1 101 ? 17.605 1.153 -18.409 1.00 96.69 101 SER A C 1
ATOM 774 O O . SER A 1 101 ? 17.243 1.824 -17.440 1.00 96.69 101 SER A O 1
ATOM 776 N N . PHE A 1 102 ? 16.860 0.171 -18.919 1.00 97.38 102 PHE A N 1
ATOM 777 C CA . PHE A 1 102 ? 15.658 -0.349 -18.273 1.00 97.38 102 PHE A CA 1
ATOM 778 C C . PHE A 1 102 ? 16.040 -1.517 -17.367 1.00 97.38 102 PHE A C 1
ATOM 780 O O . PHE A 1 102 ? 16.652 -2.484 -17.825 1.00 97.38 102 PHE A O 1
ATOM 787 N N . VAL A 1 103 ? 15.653 -1.438 -16.097 1.00 97.62 103 VAL A N 1
ATOM 788 C CA . VAL A 1 103 ? 15.934 -2.457 -15.088 1.00 97.62 103 VAL A CA 1
ATOM 789 C C . VAL A 1 103 ? 14.647 -2.843 -14.383 1.00 97.62 103 VAL A C 1
ATOM 791 O O . VAL A 1 103 ? 13.905 -1.994 -13.894 1.00 97.62 103 VAL A O 1
ATOM 794 N N . ARG A 1 104 ? 14.414 -4.150 -14.283 1.00 97.94 104 ARG A N 1
ATOM 795 C CA . ARG A 1 104 ? 13.407 -4.722 -13.396 1.00 97.94 104 ARG A CA 1
ATOM 796 C C . ARG A 1 104 ? 14.088 -5.213 -12.126 1.00 97.94 104 ARG A C 1
ATOM 798 O O . ARG A 1 104 ? 15.138 -5.851 -12.194 1.00 97.94 104 ARG A O 1
ATOM 805 N N . CYS A 1 105 ? 13.503 -4.921 -10.973 1.00 97.94 105 CYS A N 1
ATOM 806 C CA . CYS A 1 105 ? 13.987 -5.421 -9.697 1.00 97.94 105 CYS A CA 1
ATOM 807 C C . CYS A 1 105 ? 12.869 -6.070 -8.879 1.00 97.94 105 CYS A C 1
ATOM 809 O O . CYS A 1 105 ? 11.714 -5.646 -8.895 1.00 97.94 105 CYS A O 1
ATOM 811 N N . THR A 1 106 ? 13.233 -7.137 -8.180 1.00 98.12 106 THR A N 1
ATOM 812 C CA . THR A 1 106 ? 12.396 -7.974 -7.319 1.00 98.12 106 THR A CA 1
ATOM 813 C C . THR A 1 106 ? 13.236 -8.410 -6.109 1.00 98.12 106 THR A C 1
ATOM 815 O O . THR A 1 106 ? 14.454 -8.216 -6.109 1.00 98.12 106 THR A O 1
ATOM 818 N N . PRO A 1 107 ? 12.662 -9.071 -5.089 1.00 97.50 107 PRO A N 1
ATOM 819 C CA . PRO A 1 107 ? 13.459 -9.643 -4.002 1.00 97.50 107 PRO A CA 1
ATOM 820 C C . PRO A 1 107 ? 14.563 -10.619 -4.451 1.00 97.50 107 PRO A C 1
ATOM 822 O O . PRO A 1 107 ? 15.527 -10.816 -3.717 1.00 97.50 107 PRO A O 1
ATOM 825 N N . SER A 1 108 ? 14.439 -11.231 -5.636 1.00 97.62 108 SER A N 1
ATOM 826 C CA . SER A 1 108 ? 15.393 -12.214 -6.177 1.00 97.62 108 SER A CA 1
ATOM 827 C C . SER A 1 108 ? 16.225 -11.720 -7.367 1.00 97.62 108 SER A C 1
ATOM 829 O O . SER A 1 108 ? 17.169 -12.395 -7.764 1.00 97.62 108 SER A O 1
ATOM 831 N N . GLU A 1 109 ? 15.888 -10.573 -7.955 1.00 97.31 109 GLU A N 1
ATOM 832 C CA . GLU A 1 109 ? 16.531 -10.014 -9.151 1.00 97.31 109 GLU A CA 1
ATOM 833 C C . GLU A 1 109 ? 16.830 -8.535 -8.899 1.00 97.31 109 GLU A C 1
ATOM 835 O O . GLU A 1 109 ? 15.905 -7.783 -8.613 1.00 97.31 109 GLU A O 1
ATOM 840 N N . ASN A 1 110 ? 18.094 -8.103 -8.982 1.00 96.50 110 ASN A N 1
ATOM 841 C CA . ASN A 1 110 ? 18.507 -6.738 -8.602 1.00 96.50 110 ASN A CA 1
ATOM 842 C C . ASN A 1 110 ? 17.977 -6.344 -7.206 1.00 96.50 110 ASN A C 1
ATOM 844 O O . ASN A 1 110 ? 17.373 -5.286 -7.011 1.00 96.50 110 ASN A O 1
ATOM 848 N N . SER A 1 111 ? 18.128 -7.256 -6.240 1.00 97.44 111 SER A N 1
ATOM 849 C CA . SER A 1 111 ? 17.514 -7.154 -4.912 1.00 97.44 111 SER A CA 1
ATOM 850 C C . SER A 1 111 ? 18.001 -5.941 -4.123 1.00 97.44 111 SER A C 1
ATOM 852 O O . SER A 1 111 ? 17.240 -5.323 -3.385 1.00 97.44 111 SER A O 1
ATOM 854 N N . ASP A 1 112 ? 19.272 -5.585 -4.288 1.00 96.75 112 ASP A N 1
ATOM 855 C CA . ASP A 1 112 ? 19.873 -4.377 -3.731 1.00 96.75 112 ASP A CA 1
ATOM 856 C C . ASP A 1 112 ? 19.123 -3.120 -4.187 1.00 96.75 112 ASP A C 1
ATOM 858 O O . ASP A 1 112 ? 18.753 -2.286 -3.357 1.00 96.75 112 ASP A O 1
ATOM 862 N N . LEU A 1 113 ? 18.807 -3.026 -5.481 1.00 96.31 113 LEU A N 1
ATOM 863 C CA . LEU A 1 113 ? 17.996 -1.944 -6.021 1.00 96.31 113 LEU A CA 1
ATOM 864 C C . LEU A 1 113 ? 16.559 -2.024 -5.496 1.00 96.31 113 LEU A C 1
ATOM 866 O O . LEU A 1 113 ? 16.034 -1.011 -5.043 1.00 96.31 113 LEU A O 1
ATOM 870 N N . PHE A 1 114 ? 15.940 -3.210 -5.486 1.00 97.81 114 PHE A N 1
ATOM 871 C CA . PHE A 1 114 ? 14.569 -3.405 -4.991 1.00 97.81 114 PHE A CA 1
ATOM 872 C C . PHE A 1 114 ? 14.373 -2.857 -3.571 1.00 97.81 114 PHE A C 1
ATOM 874 O O . PHE A 1 114 ? 13.411 -2.132 -3.318 1.00 97.81 114 PHE A O 1
ATOM 881 N N . TYR A 1 115 ? 15.301 -3.143 -2.655 1.00 96.81 115 TYR A N 1
ATOM 882 C CA . TYR A 1 115 ? 15.232 -2.643 -1.279 1.00 96.81 115 TYR A CA 1
ATOM 883 C C . TYR A 1 115 ? 15.691 -1.184 -1.120 1.00 96.81 115 TYR A C 1
ATOM 885 O O . TYR A 1 115 ? 15.407 -0.582 -0.087 1.00 96.81 115 TYR A O 1
ATOM 893 N N . SER A 1 116 ? 16.346 -0.602 -2.130 1.00 96.31 116 SER A N 1
ATOM 894 C CA . SER A 1 116 ? 16.806 0.795 -2.118 1.00 96.31 116 SER A CA 1
ATOM 895 C C . SER A 1 116 ? 15.806 1.778 -2.738 1.00 96.31 116 SER A C 1
ATOM 897 O O . SER A 1 116 ? 15.855 2.968 -2.435 1.00 96.31 116 SER A O 1
ATOM 899 N N . VAL A 1 117 ? 14.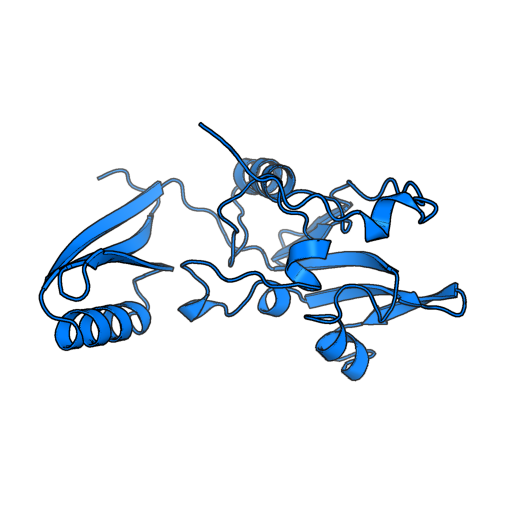899 1.315 -3.610 1.00 95.88 117 VAL A N 1
ATOM 900 C CA . VAL A 1 117 ? 13.866 2.162 -4.240 1.00 95.88 117 VAL A CA 1
ATOM 901 C C . VAL A 1 117 ? 12.953 2.837 -3.210 1.00 95.88 117 VAL A C 1
ATOM 903 O O . VAL A 1 117 ? 12.710 4.045 -3.351 1.00 95.88 117 VAL A O 1
ATOM 906 N N . PRO A 1 118 ? 12.446 2.134 -2.179 1.00 95.31 118 PRO A N 1
ATOM 907 C CA . PRO A 1 118 ? 11.651 2.777 -1.148 1.00 95.31 118 PRO A CA 1
ATOM 908 C C . PRO A 1 118 ? 12.448 3.862 -0.428 1.00 95.31 118 PRO A C 1
ATOM 910 O O . PRO A 1 118 ? 13.636 3.689 -0.178 1.00 95.31 118 PRO A O 1
ATOM 913 N N . TRP A 1 119 ? 11.804 4.980 -0.085 1.00 92.38 119 TRP A N 1
ATOM 914 C CA . TRP A 1 119 ? 12.443 6.144 0.561 1.00 92.38 119 TRP A CA 1
ATOM 915 C C . TRP A 1 119 ? 13.492 6.889 -0.279 1.00 92.38 119 TRP A C 1
ATOM 917 O O . TRP A 1 119 ? 14.046 7.893 0.174 1.00 92.38 119 TRP A O 1
ATOM 927 N N . SER A 1 120 ? 13.744 6.470 -1.522 1.00 93.56 120 SER A N 1
ATOM 928 C CA . SER A 1 120 ? 14.728 7.115 -2.400 1.00 93.56 120 SER A CA 1
ATOM 929 C C . SER A 1 120 ? 14.351 8.536 -2.822 1.00 93.56 120 SER A C 1
ATOM 931 O O . SER A 1 120 ? 15.183 9.238 -3.400 1.00 93.56 120 SER A O 1
ATOM 933 N N . CYS A 1 121 ? 13.104 8.969 -2.604 1.00 90.25 121 CYS A N 1
ATOM 934 C CA . CYS A 1 121 ? 12.582 10.251 -3.083 1.00 90.25 121 CYS A CA 1
ATOM 935 C C . CYS A 1 121 ? 12.776 10.458 -4.603 1.00 90.25 121 CYS A C 1
ATOM 937 O O . CYS A 1 121 ? 12.882 11.596 -5.064 1.00 90.25 121 CYS A O 1
ATOM 939 N N . GLY A 1 122 ? 12.851 9.365 -5.377 1.00 87.75 122 GLY A N 1
ATOM 940 C CA . GLY A 1 122 ? 13.064 9.388 -6.827 1.00 87.75 122 GLY A CA 1
ATOM 941 C C . GLY A 1 122 ? 14.507 9.648 -7.269 1.00 87.75 122 GLY A C 1
ATOM 942 O O . GLY A 1 122 ? 14.730 10.040 -8.409 1.00 87.75 122 GLY A O 1
ATOM 943 N N . THR A 1 123 ? 15.497 9.467 -6.389 1.00 90.38 123 THR A N 1
ATOM 944 C CA . THR A 1 123 ? 16.915 9.740 -6.704 1.00 90.38 123 THR A CA 1
ATOM 945 C C . THR A 1 123 ? 17.630 8.608 -7.442 1.00 90.38 123 THR A C 1
ATOM 947 O O . THR A 1 123 ? 18.657 8.857 -8.069 1.00 90.38 123 THR A O 1
ATOM 950 N N . LEU A 1 124 ? 17.103 7.381 -7.389 1.00 92.38 124 LEU A N 1
ATOM 951 C CA . LEU A 1 124 ? 17.760 6.192 -7.951 1.00 92.38 124 LEU A CA 1
ATOM 952 C C . LEU A 1 124 ? 17.389 5.906 -9.413 1.00 92.38 124 LEU A C 1
ATOM 954 O O . LEU A 1 124 ? 18.080 5.144 -10.082 1.00 92.38 124 LEU A O 1
ATOM 958 N N . GLY A 1 125 ? 16.318 6.513 -9.920 1.00 91.88 125 GLY A N 1
ATOM 959 C CA . GLY A 1 125 ? 15.846 6.318 -11.287 1.00 91.88 125 GLY A CA 1
ATOM 960 C C . GLY A 1 125 ? 14.391 6.739 -11.453 1.00 91.88 125 GLY A C 1
ATOM 961 O O . GLY A 1 125 ? 13.713 7.106 -10.491 1.00 91.88 125 GLY A O 1
ATOM 962 N N . PHE A 1 126 ? 13.901 6.668 -12.687 1.00 92.94 126 PHE A N 1
ATOM 963 C CA . PHE A 1 126 ? 12.493 6.883 -12.996 1.00 92.94 126 PHE A CA 1
ATOM 964 C C . PHE A 1 126 ? 11.735 5.572 -12.830 1.00 92.94 126 PHE A C 1
ATOM 966 O O . PHE A 1 126 ? 11.884 4.676 -13.656 1.00 92.94 126 PHE A O 1
ATOM 973 N N . LEU A 1 127 ? 10.920 5.460 -11.781 1.00 95.56 127 LEU A N 1
ATOM 974 C CA . LEU A 1 127 ? 9.954 4.369 -11.662 1.00 95.56 127 LEU A CA 1
ATOM 975 C C . LEU A 1 127 ? 8.966 4.466 -12.831 1.00 95.56 127 LEU A C 1
ATOM 977 O O . LEU A 1 127 ? 8.348 5.513 -13.003 1.00 95.56 127 LEU A O 1
ATOM 981 N N . VAL A 1 128 ? 8.830 3.406 -13.624 1.00 96.25 128 VAL A N 1
ATOM 982 C CA . VAL A 1 128 ? 7.920 3.353 -14.781 1.00 96.25 128 VAL A CA 1
ATOM 983 C C . VAL A 1 128 ? 6.773 2.368 -14.587 1.00 96.25 128 VAL A C 1
ATOM 985 O O . VAL A 1 128 ? 5.690 2.610 -15.105 1.00 96.25 128 VAL A O 1
ATOM 988 N N . ALA A 1 129 ? 6.961 1.321 -13.781 1.00 97.50 129 ALA A N 1
ATOM 989 C CA . ALA A 1 129 ? 5.877 0.451 -13.336 1.00 97.50 129 ALA A CA 1
ATOM 990 C C . ALA A 1 129 ? 6.185 -0.176 -11.970 1.00 97.50 129 ALA A C 1
ATOM 992 O O . ALA A 1 129 ? 7.345 -0.318 -11.576 1.00 97.50 129 ALA A O 1
ATOM 993 N N . ALA A 1 130 ? 5.137 -0.579 -11.259 1.00 97.94 130 ALA A N 1
ATOM 994 C CA . ALA A 1 130 ? 5.223 -1.337 -10.020 1.00 97.94 130 ALA A CA 1
ATOM 995 C C . ALA A 1 130 ? 4.191 -2.467 -10.010 1.00 97.94 130 ALA A C 1
ATOM 997 O O . ALA A 1 130 ? 3.075 -2.306 -10.505 1.00 97.94 130 ALA A O 1
ATOM 998 N N . GLU A 1 131 ? 4.561 -3.600 -9.421 1.00 98.44 131 GLU A N 1
ATOM 999 C CA . GLU A 1 131 ? 3.661 -4.725 -9.163 1.00 98.44 131 GLU A CA 1
ATOM 1000 C C . GLU A 1 131 ? 3.327 -4.795 -7.678 1.00 98.44 131 GLU A C 1
ATOM 1002 O O . GLU A 1 131 ? 4.217 -4.932 -6.836 1.00 98.44 131 GLU A O 1
ATOM 1007 N N . ILE A 1 132 ? 2.041 -4.737 -7.354 1.00 98.06 132 ILE A N 1
ATOM 1008 C CA . ILE A 1 132 ? 1.532 -4.620 -5.989 1.00 98.06 132 ILE A CA 1
ATOM 1009 C C . ILE A 1 132 ? 0.617 -5.806 -5.699 1.00 98.06 132 ILE A C 1
ATOM 1011 O O . ILE A 1 132 ? -0.234 -6.158 -6.516 1.00 98.06 132 ILE A O 1
ATOM 1015 N N . ARG A 1 133 ? 0.776 -6.431 -4.530 1.00 98.00 133 ARG A N 1
ATOM 1016 C CA . ARG A 1 133 ? -0.117 -7.502 -4.077 1.00 98.00 133 ARG A CA 1
ATOM 1017 C C . ARG A 1 133 ? -1.522 -6.963 -3.843 1.00 98.00 133 ARG A C 1
ATOM 1019 O O . ARG A 1 133 ? -1.687 -5.892 -3.265 1.00 98.00 133 ARG A O 1
ATOM 1026 N N . ILE A 1 134 ? -2.518 -7.756 -4.215 1.00 98.00 134 ILE A N 1
ATOM 1027 C CA . ILE A 1 134 ? -3.933 -7.499 -3.936 1.00 98.00 134 ILE A CA 1
ATOM 1028 C C . ILE A 1 134 ? -4.500 -8.595 -3.034 1.00 98.00 134 ILE A C 1
ATOM 1030 O O . ILE A 1 134 ? -4.014 -9.724 -3.019 1.00 98.00 134 ILE A O 1
ATOM 1034 N N . ILE A 1 135 ? -5.540 -8.266 -2.276 1.00 97.12 135 ILE A N 1
ATOM 1035 C CA . ILE A 1 135 ? -6.279 -9.205 -1.425 1.00 97.12 135 ILE A CA 1
ATOM 1036 C C . ILE A 1 135 ? -7.774 -9.153 -1.754 1.00 97.12 135 ILE A C 1
ATOM 1038 O O . ILE A 1 135 ? -8.242 -8.143 -2.285 1.00 97.12 135 ILE A O 1
ATOM 1042 N N . PRO A 1 136 ? -8.541 -10.218 -1.467 1.00 96.62 136 PRO A N 1
ATOM 1043 C CA . PRO A 1 136 ? -9.984 -10.198 -1.671 1.00 96.62 136 PRO A CA 1
ATOM 1044 C C . PRO A 1 136 ? -10.639 -9.071 -0.868 1.00 96.62 136 PRO A C 1
ATOM 1046 O O . PRO A 1 136 ? -10.421 -8.961 0.340 1.00 96.62 136 PRO A O 1
ATOM 1049 N N . ALA A 1 137 ? -11.466 -8.262 -1.526 1.00 95.00 137 ALA A N 1
ATOM 1050 C CA . ALA A 1 137 ? -12.257 -7.240 -0.858 1.00 95.00 137 ALA A CA 1
ATOM 1051 C C . ALA A 1 137 ? -13.493 -7.861 -0.193 1.00 95.00 137 ALA A C 1
ATOM 1053 O O . ALA A 1 137 ? -14.097 -8.810 -0.703 1.00 95.00 137 ALA A O 1
ATOM 1054 N N . LYS A 1 138 ? -13.892 -7.293 0.945 1.00 94.69 138 LYS A N 1
ATOM 1055 C CA . LYS A 1 138 ? -15.177 -7.565 1.597 1.00 94.69 138 LYS A CA 1
ATOM 1056 C C . LYS A 1 138 ? -16.112 -6.379 1.410 1.00 94.69 138 LYS A C 1
ATOM 1058 O O . LYS A 1 138 ? -15.666 -5.268 1.142 1.00 94.69 138 LYS A O 1
ATOM 1063 N N . LYS A 1 139 ? -17.416 -6.618 1.545 1.00 93.31 139 LYS A N 1
ATOM 1064 C CA . LYS A 1 139 ? -18.437 -5.586 1.297 1.00 93.31 139 LYS A CA 1
ATOM 1065 C C . LYS A 1 139 ? -18.442 -4.463 2.332 1.00 93.31 139 LYS A C 1
ATOM 1067 O O . LYS A 1 139 ? -18.806 -3.342 1.995 1.00 93.31 139 LYS A O 1
ATOM 1072 N N . TYR A 1 140 ? -18.081 -4.770 3.573 1.00 94.88 140 TYR A N 1
ATOM 1073 C CA . TYR A 1 140 ? -18.158 -3.845 4.696 1.00 94.88 140 TYR A CA 1
ATOM 1074 C C . TYR A 1 140 ? -16.918 -3.954 5.583 1.00 94.88 140 TYR A C 1
ATOM 1076 O O . TYR A 1 140 ? -16.214 -4.967 5.584 1.00 94.88 140 TYR A O 1
ATOM 1084 N N . VAL A 1 141 ? -16.696 -2.921 6.393 1.00 94.50 141 VAL A N 1
ATOM 1085 C CA . VAL A 1 141 ? -15.747 -2.942 7.508 1.00 94.50 141 VAL A CA 1
ATOM 1086 C C . VAL A 1 141 ? -16.540 -2.713 8.788 1.00 94.50 141 VAL A C 1
ATOM 1088 O O . VAL A 1 141 ? -17.209 -1.691 8.934 1.00 94.50 141 VAL A O 1
ATOM 1091 N N . LYS A 1 142 ? -16.492 -3.671 9.714 1.00 95.81 142 LYS A N 1
ATOM 1092 C CA . LYS A 1 142 ? -17.077 -3.522 11.047 1.00 95.81 142 LYS A CA 1
ATOM 1093 C C . LYS A 1 142 ? -16.109 -2.727 11.910 1.00 95.81 142 LYS A C 1
ATOM 1095 O O . LYS A 1 142 ? -15.017 -3.217 12.195 1.00 95.81 142 LYS A O 1
ATOM 1100 N N . LEU A 1 143 ? -16.528 -1.533 12.321 1.00 96.00 143 LEU A N 1
ATOM 1101 C CA . LEU A 1 143 ? -15.741 -0.628 13.153 1.00 96.00 143 LEU A CA 1
ATOM 1102 C C . LEU A 1 143 ? -16.167 -0.708 14.621 1.00 96.00 143 LEU A C 1
ATOM 1104 O O . LEU A 1 143 ? -17.357 -0.759 14.937 1.00 96.00 143 LEU A O 1
ATOM 1108 N N . ARG A 1 144 ? -15.189 -0.668 15.523 1.00 96.19 144 ARG A N 1
ATOM 1109 C CA . ARG A 1 144 ? -15.382 -0.510 16.965 1.00 96.19 144 ARG A CA 1
ATOM 1110 C C . ARG A 1 144 ? -14.596 0.704 17.437 1.00 96.19 144 ARG A C 1
ATOM 1112 O O . ARG A 1 144 ? -13.414 0.825 17.143 1.00 96.19 144 ARG A O 1
ATOM 1119 N N . PHE A 1 145 ? -15.257 1.555 18.211 1.00 97.31 145 PHE A N 1
ATOM 1120 C CA . PHE A 1 145 ? -14.671 2.748 18.814 1.00 97.31 145 PHE A CA 1
ATOM 1121 C C . PHE A 1 145 ? -14.635 2.555 20.326 1.00 97.31 145 PHE A C 1
ATOM 1123 O O . PHE A 1 145 ? -15.673 2.320 20.947 1.00 97.31 145 PHE A O 1
ATOM 1130 N N . GLU A 1 146 ? -13.452 2.637 20.921 1.00 97.62 146 GLU A N 1
ATOM 1131 C CA . GLU A 1 146 ? -13.261 2.486 22.359 1.00 97.62 146 GLU A CA 1
ATOM 1132 C C . GLU A 1 146 ? -12.559 3.729 22.919 1.00 97.62 146 GLU A C 1
ATOM 1134 O O . GLU A 1 146 ? -11.380 3.948 22.637 1.00 97.62 146 GLU A O 1
ATOM 1139 N N . PRO A 1 147 ? -13.267 4.571 23.693 1.00 97.75 147 PRO A N 1
ATOM 1140 C CA . PRO A 1 147 ? -12.646 5.668 24.419 1.00 97.75 147 PRO A CA 1
ATOM 1141 C C . PRO A 1 147 ? -11.710 5.130 25.503 1.00 97.75 147 PRO A C 1
ATOM 1143 O O . PRO A 1 147 ? -12.097 4.268 26.293 1.00 97.75 147 PRO A O 1
ATOM 1146 N N . VAL A 1 148 ? -10.498 5.671 25.573 1.00 97.81 148 VAL A N 1
ATOM 1147 C CA . VAL A 1 148 ? -9.472 5.287 26.547 1.00 97.81 148 VAL A CA 1
ATOM 1148 C C . VAL A 1 148 ? -8.946 6.539 27.234 1.00 97.81 148 VAL A C 1
ATOM 1150 O O . VAL A 1 148 ? -8.780 7.587 26.603 1.00 97.81 148 VAL A O 1
ATOM 1153 N N . ARG A 1 149 ? -8.696 6.425 28.541 1.00 97.69 149 ARG A N 1
ATOM 1154 C CA . ARG A 1 149 ? -8.159 7.509 29.362 1.00 97.69 149 ARG A CA 1
ATOM 1155 C C . ARG A 1 149 ? -6.839 7.130 30.017 1.00 97.69 149 ARG A C 1
ATOM 1157 O O . ARG A 1 149 ? -6.708 6.018 30.519 1.00 97.69 149 ARG A O 1
ATOM 1164 N N . GLY A 1 150 ? -5.923 8.092 30.067 1.00 97.38 150 GLY A N 1
ATOM 1165 C CA . GLY A 1 150 ? -4.565 7.952 30.589 1.00 97.38 150 GLY A CA 1
ATOM 1166 C C . GLY A 1 150 ? -3.578 7.492 29.516 1.00 97.38 150 GLY A C 1
ATOM 1167 O O . GLY A 1 150 ? -3.830 6.522 28.807 1.00 97.38 150 GLY A O 1
ATOM 1168 N N . LEU A 1 151 ? -2.439 8.182 29.409 1.00 96.19 151 LEU A N 1
ATOM 1169 C CA . LEU A 1 151 ? -1.444 7.952 28.354 1.00 96.19 151 LEU A CA 1
ATOM 1170 C C . LEU A 1 151 ? -0.937 6.501 28.306 1.00 96.19 151 LEU A C 1
ATOM 1172 O O . LEU A 1 151 ? -0.852 5.918 27.230 1.00 96.19 151 LEU A O 1
ATOM 1176 N N . GLU A 1 152 ? -0.632 5.914 29.463 1.00 97.25 152 GLU A N 1
ATOM 1177 C CA . GLU A 1 152 ? -0.164 4.525 29.561 1.00 97.25 152 GLU A CA 1
ATOM 1178 C C . GLU A 1 152 ? -1.227 3.545 29.050 1.00 97.25 152 GLU A C 1
ATOM 1180 O O . GLU A 1 152 ? -0.954 2.741 28.163 1.00 97.25 152 GLU A O 1
ATOM 1185 N N . ALA A 1 153 ? -2.476 3.704 29.499 1.00 97.44 153 ALA A N 1
ATOM 1186 C CA . ALA A 1 153 ? -3.587 2.871 29.049 1.00 97.44 153 ALA A CA 1
ATOM 1187 C C . ALA A 1 153 ? -3.869 3.021 27.544 1.00 97.44 153 ALA A C 1
ATOM 1189 O O . ALA A 1 153 ? -4.221 2.041 26.890 1.00 97.44 153 ALA A O 1
ATOM 1190 N N . ILE A 1 154 ? -3.706 4.225 26.981 1.00 97.81 154 ILE A N 1
ATOM 1191 C CA . ILE A 1 154 ? -3.832 4.477 25.537 1.00 97.81 154 ILE A CA 1
ATOM 1192 C C . ILE A 1 154 ? -2.778 3.670 24.769 1.00 97.81 154 ILE A C 1
ATOM 1194 O O . ILE A 1 154 ? -3.125 2.955 23.827 1.00 97.81 154 ILE A O 1
ATOM 1198 N N . CYS A 1 155 ? -1.512 3.752 25.185 1.00 96.62 155 CYS A N 1
ATOM 1199 C CA . CYS A 1 155 ? -0.412 3.012 24.569 1.00 96.62 155 CYS A CA 1
ATOM 1200 C C . CYS A 1 155 ? -0.614 1.494 24.674 1.00 96.62 155 CYS A C 1
ATOM 1202 O O . CYS A 1 155 ? -0.518 0.796 23.662 1.00 96.62 155 CYS A O 1
ATOM 1204 N N . ASP A 1 156 ? -0.947 0.994 25.865 1.00 97.62 156 ASP A N 1
ATOM 1205 C CA . ASP A 1 156 ? -1.160 -0.433 26.117 1.00 97.62 156 ASP A CA 1
ATOM 1206 C C . ASP A 1 156 ? -2.319 -0.981 25.290 1.00 97.62 156 ASP A C 1
ATOM 1208 O O . ASP A 1 156 ? -2.209 -2.038 24.663 1.00 97.62 156 ASP A O 1
ATOM 1212 N N . LYS A 1 157 ? -3.433 -0.244 25.242 1.00 97.31 157 LYS A N 1
ATOM 1213 C CA . LYS A 1 157 ? -4.603 -0.637 24.463 1.00 97.31 157 LYS A CA 1
ATOM 1214 C C . LYS A 1 157 ? -4.290 -0.657 22.972 1.00 97.31 157 LYS A C 1
ATOM 1216 O O . LYS A 1 157 ? -4.628 -1.636 22.314 1.00 97.31 157 LYS A O 1
ATOM 1221 N N . PHE A 1 158 ? -3.632 0.373 22.440 1.00 97.00 158 PHE A N 1
ATOM 1222 C CA . PHE A 1 158 ? -3.251 0.410 21.027 1.00 97.00 158 PHE A CA 1
ATOM 1223 C C . PHE A 1 158 ? -2.318 -0.757 20.668 1.00 97.00 158 PHE A C 1
ATOM 1225 O O . PHE A 1 158 ? -2.563 -1.462 19.690 1.00 97.00 158 PHE A O 1
ATOM 1232 N N . ALA A 1 159 ? -1.296 -1.016 21.490 1.00 96.38 159 ALA A N 1
ATOM 1233 C CA . ALA A 1 159 ? -0.364 -2.122 21.282 1.00 96.38 159 ALA A CA 1
ATOM 1234 C C . ALA A 1 159 ? -1.056 -3.493 21.350 1.00 96.38 159 ALA A C 1
ATOM 1236 O O . ALA A 1 159 ? -0.766 -4.367 20.532 1.00 96.38 159 ALA A O 1
ATOM 1237 N N . LEU A 1 160 ? -1.990 -3.674 22.288 1.00 96.81 160 LEU A N 1
ATOM 1238 C CA . LEU A 1 160 ? -2.784 -4.894 22.412 1.00 96.81 160 LEU A CA 1
ATOM 1239 C C . LEU A 1 160 ? -3.669 -5.118 21.180 1.00 96.81 160 LEU A C 1
ATOM 1241 O O . LEU A 1 160 ? -3.702 -6.224 20.644 1.00 96.81 160 LEU A O 1
ATOM 1245 N N . GLU A 1 161 ? -4.392 -4.089 20.731 1.00 97.12 161 GLU A N 1
ATOM 1246 C CA . GLU A 1 161 ? -5.281 -4.197 19.571 1.00 97.12 161 GLU A CA 1
ATOM 1247 C C . GLU A 1 161 ? -4.505 -4.419 18.265 1.00 97.12 161 GLU A C 1
ATOM 1249 O O . GLU A 1 161 ? -4.979 -5.159 17.407 1.00 97.12 161 GLU A O 1
ATOM 1254 N N . ALA A 1 162 ? -3.295 -3.869 18.132 1.00 95.62 162 ALA A N 1
ATOM 1255 C CA . ALA A 1 162 ? -2.417 -4.094 16.980 1.00 95.62 162 ALA A CA 1
ATOM 1256 C C . ALA A 1 162 ? -1.835 -5.520 16.907 1.00 95.62 162 ALA A C 1
ATOM 1258 O O . ALA A 1 162 ? -1.396 -5.950 15.844 1.00 95.62 162 ALA A O 1
ATOM 1259 N N . GLN A 1 163 ? -1.808 -6.267 18.014 1.00 95.69 163 GLN A N 1
ATOM 1260 C CA . GLN A 1 163 ? -1.336 -7.661 18.037 1.00 95.69 163 GLN A CA 1
ATOM 1261 C C . GLN A 1 163 ? -2.454 -8.679 17.780 1.00 95.69 163 GLN A C 1
ATOM 1263 O O . GLN A 1 163 ? -2.184 -9.869 17.605 1.00 95.69 163 GLN A O 1
ATOM 1268 N N . ARG A 1 164 ? -3.710 -8.230 17.767 1.00 95.38 164 ARG A N 1
ATOM 1269 C CA . ARG A 1 164 ? -4.880 -9.080 17.557 1.00 95.38 164 ARG A CA 1
ATOM 1270 C C . ARG A 1 164 ? -5.064 -9.393 16.071 1.00 95.38 164 ARG A C 1
ATOM 1272 O O . ARG A 1 164 ? -5.344 -8.479 15.298 1.00 95.38 164 ARG A O 1
ATOM 1279 N N . PRO A 1 165 ? -4.966 -10.664 15.648 1.00 91.56 165 PRO A N 1
ATOM 1280 C CA . PRO A 1 165 ? -5.082 -11.030 14.236 1.00 91.56 165 PRO A CA 1
ATOM 1281 C C . PRO A 1 165 ? -6.481 -10.787 13.650 1.00 91.56 165 PRO A C 1
ATOM 1283 O O . PRO A 1 165 ? -6.618 -10.727 12.425 1.00 91.56 165 PRO A O 1
ATOM 1286 N N . GLU A 1 166 ? -7.508 -10.672 14.500 1.00 93.50 166 GLU A N 1
ATOM 1287 C CA . GLU A 1 166 ? -8.882 -10.349 14.108 1.00 93.50 166 GLU A CA 1
ATOM 1288 C C . GLU A 1 166 ? -9.073 -8.902 13.636 1.00 93.50 166 GLU A C 1
ATOM 1290 O O . GLU A 1 166 ? -10.027 -8.624 12.909 1.00 93.50 166 GLU A O 1
ATOM 1295 N N . ASN A 1 167 ? -8.182 -7.993 14.034 1.00 95.81 167 ASN A N 1
ATOM 1296 C CA . ASN A 1 167 ? -8.227 -6.605 13.609 1.00 95.81 167 ASN A CA 1
ATOM 1297 C C . ASN A 1 167 ? -7.455 -6.481 12.288 1.00 95.81 167 ASN A C 1
ATOM 1299 O O . ASN A 1 167 ? -6.255 -6.732 12.221 1.00 95.81 167 ASN A O 1
ATOM 1303 N N . ASP A 1 168 ? -8.146 -6.103 11.216 1.00 95.56 168 ASP A N 1
ATOM 1304 C CA . ASP A 1 168 ? -7.503 -5.775 9.940 1.00 95.56 168 ASP A CA 1
ATOM 1305 C C . ASP A 1 168 ? -6.964 -4.339 9.939 1.00 95.56 168 ASP A C 1
ATOM 1307 O O . ASP A 1 168 ? -5.964 -4.049 9.283 1.00 95.56 168 ASP A O 1
ATOM 1311 N N . PHE A 1 169 ? -7.611 -3.454 10.701 1.00 96.38 169 PHE A N 1
ATOM 1312 C CA . PHE A 1 169 ? -7.292 -2.034 10.813 1.00 96.38 169 PHE A CA 1
ATOM 1313 C C . PHE A 1 169 ? -7.239 -1.633 12.286 1.00 96.38 169 PHE A C 1
ATOM 1315 O O . PHE A 1 169 ? -8.135 -1.996 13.053 1.00 96.38 169 PHE A O 1
ATOM 1322 N N . VAL A 1 170 ? -6.217 -0.874 12.678 1.00 97.00 170 VAL A N 1
ATOM 1323 C CA . VAL A 1 170 ? -6.091 -0.311 14.028 1.00 97.00 170 VAL A CA 1
ATOM 1324 C C . VAL A 1 170 ? -5.604 1.129 13.930 1.00 97.00 170 VAL A C 1
ATOM 1326 O O . VAL A 1 170 ? -4.565 1.394 13.329 1.00 97.00 170 VAL A O 1
ATOM 1329 N N . GLU A 1 171 ? -6.339 2.047 14.549 1.00 95.94 171 GLU A N 1
ATOM 1330 C CA . GLU A 1 171 ? -6.004 3.468 14.634 1.00 95.94 171 GLU A CA 1
ATOM 1331 C C . GLU A 1 171 ? -6.289 4.035 16.020 1.00 95.94 171 GLU A C 1
ATOM 1333 O O . GLU A 1 171 ? -7.092 3.506 16.786 1.00 95.94 171 GLU A O 1
ATOM 1338 N N . GLY A 1 172 ? -5.623 5.138 16.350 1.00 95.44 172 GLY A N 1
ATOM 1339 C CA . GLY A 1 172 ? -5.859 5.883 17.576 1.00 95.44 172 GLY A CA 1
ATOM 1340 C C . GLY A 1 172 ? -5.962 7.367 17.271 1.00 95.44 172 GLY A C 1
ATOM 1341 O O . GLY A 1 172 ? -5.046 7.943 16.689 1.00 95.44 172 GLY A O 1
ATOM 1342 N N . LEU A 1 173 ? -7.058 7.992 17.694 1.00 96.75 173 LEU A N 1
ATOM 1343 C CA . LEU A 1 173 ? -7.237 9.437 17.610 1.00 96.75 173 LEU A CA 1
ATOM 1344 C C . LEU A 1 173 ? -7.141 10.039 19.011 1.00 96.75 173 LEU A C 1
ATOM 1346 O O . LEU A 1 173 ? -7.988 9.776 19.864 1.00 96.75 173 LEU A O 1
ATOM 1350 N N . LEU A 1 174 ? -6.101 10.837 19.251 1.00 96.94 174 LEU A N 1
ATOM 1351 C CA . LEU A 1 174 ? -5.881 11.522 20.525 1.00 96.94 174 LEU A CA 1
ATOM 1352 C C . LEU A 1 174 ? -6.553 12.900 20.495 1.00 96.94 174 LEU A C 1
ATOM 1354 O O . LEU A 1 174 ? -6.282 13.710 19.610 1.00 96.94 174 LEU A O 1
ATOM 1358 N N . TYR A 1 175 ? -7.391 13.181 21.491 1.00 96.62 175 TYR A N 1
ATOM 1359 C CA . TYR A 1 175 ? -8.028 14.488 21.694 1.00 96.62 175 TYR A CA 1
ATOM 1360 C C . TYR A 1 175 ? -7.287 15.335 22.734 1.00 96.62 175 TYR A C 1
ATOM 1362 O O . TYR A 1 175 ? -7.334 16.564 22.695 1.00 96.62 175 TYR A O 1
ATOM 1370 N N . SER A 1 176 ? -6.583 14.682 23.659 1.00 96.75 176 SER A N 1
ATOM 1371 C CA . SER A 1 176 ? -5.662 15.302 24.609 1.00 96.75 176 SER A CA 1
ATOM 1372 C C . SER A 1 176 ? -4.537 14.321 24.961 1.00 96.75 176 SER A C 1
ATOM 1374 O O . SER A 1 176 ? -4.512 13.195 24.466 1.00 96.75 176 SER A O 1
ATOM 1376 N N . LEU A 1 177 ? -3.604 14.728 25.829 1.00 93.75 177 LEU A N 1
ATOM 1377 C CA . LEU A 1 177 ? -2.559 13.827 26.341 1.00 93.75 177 LEU A CA 1
ATOM 1378 C C . LEU A 1 177 ? -3.121 12.642 27.142 1.00 93.75 177 LEU A C 1
ATOM 1380 O O . LEU A 1 177 ? -2.431 11.640 27.307 1.00 93.75 177 LEU A O 1
ATOM 1384 N N . GLU A 1 178 ? -4.351 12.756 27.642 1.00 96.56 178 GLU A N 1
ATOM 1385 C CA . GLU A 1 178 ? -4.970 11.748 28.501 1.00 96.56 178 GLU A CA 1
ATOM 1386 C C . GLU A 1 178 ? -6.251 11.159 27.919 1.00 96.56 178 GLU A C 1
ATOM 1388 O O . GLU A 1 178 ? -6.828 10.277 28.540 1.00 96.56 178 GLU A O 1
ATOM 1393 N N . GLU A 1 179 ? -6.716 11.611 26.756 1.00 97.75 179 GLU A N 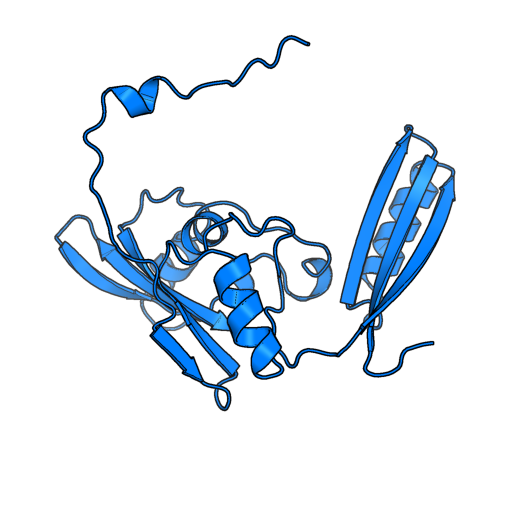1
ATOM 1394 C CA . GLU A 1 179 ? -7.970 11.143 26.169 1.00 97.75 179 GLU A CA 1
ATOM 1395 C C . GLU A 1 179 ? -7.775 10.797 24.696 1.00 97.75 179 GLU A C 1
ATOM 1397 O O . GLU A 1 179 ? -7.382 11.642 23.887 1.00 97.75 179 GLU A O 1
ATOM 1402 N N . ALA A 1 180 ? -8.095 9.553 24.348 1.00 97.94 180 ALA A N 1
ATOM 1403 C CA . ALA A 1 180 ? -8.074 9.063 22.979 1.00 97.94 180 ALA A CA 1
ATOM 1404 C C . ALA A 1 180 ? -9.274 8.160 22.696 1.00 97.94 180 ALA A C 1
ATOM 1406 O O . ALA A 1 180 ? -9.922 7.642 23.606 1.00 97.94 180 ALA A O 1
ATOM 1407 N N . VAL A 1 181 ? -9.540 7.933 21.416 1.00 98.25 181 VAL A N 1
ATOM 1408 C CA . VAL A 1 181 ? -10.414 6.861 20.945 1.00 98.25 181 VAL A CA 1
ATOM 1409 C C . VAL A 1 181 ? -9.562 5.902 20.128 1.00 98.25 181 VAL A C 1
ATOM 1411 O O . VAL A 1 181 ? -8.960 6.301 19.132 1.00 98.25 181 VAL A O 1
ATOM 1414 N N . ILE A 1 182 ? -9.506 4.645 20.564 1.00 97.88 182 ILE A N 1
ATOM 1415 C CA . ILE A 1 182 ? -8.891 3.560 19.803 1.00 97.88 182 ILE A CA 1
ATOM 1416 C C . ILE A 1 182 ? -9.966 2.946 18.914 1.00 97.88 182 ILE A C 1
ATOM 1418 O O . ILE A 1 182 ? -11.057 2.601 19.373 1.00 97.88 182 ILE A O 1
ATOM 1422 N N . MET A 1 183 ? -9.659 2.851 17.630 1.00 97.62 183 MET A N 1
ATOM 1423 C CA . MET A 1 183 ? -10.552 2.400 16.578 1.00 97.62 183 MET A CA 1
ATOM 1424 C C . MET A 1 183 ? -9.997 1.107 16.004 1.00 97.62 183 MET A C 1
ATOM 1426 O O . MET A 1 183 ? -8.837 1.053 15.600 1.00 97.62 183 MET A O 1
ATOM 1430 N N . THR A 1 184 ? -10.819 0.065 15.963 1.00 97.56 184 THR A N 1
ATOM 1431 C CA . THR A 1 184 ? -10.461 -1.191 15.301 1.00 97.56 184 THR A CA 1
ATOM 1432 C C . THR A 1 184 ? -11.467 -1.527 14.216 1.00 97.56 184 THR A C 1
ATOM 1434 O O . THR A 1 184 ? -12.658 -1.226 14.333 1.00 97.56 184 THR A O 1
ATOM 1437 N N . GLY A 1 185 ? -10.979 -2.128 13.136 1.00 96.25 185 GLY A N 1
ATOM 1438 C CA . GLY A 1 185 ? -11.769 -2.492 11.970 1.00 96.25 185 GLY A CA 1
ATOM 1439 C C . GLY A 1 185 ? -11.501 -3.925 11.535 1.00 96.25 185 GLY A C 1
ATOM 1440 O O . GLY A 1 185 ? -10.358 -4.374 11.536 1.00 96.25 185 GLY A O 1
ATOM 1441 N N . SER A 1 186 ? -12.553 -4.632 11.128 1.00 95.62 186 SER A N 1
ATOM 1442 C CA . SER A 1 186 ? -12.457 -5.969 10.524 1.00 95.62 186 SER A CA 1
ATOM 1443 C C . SER A 1 186 ? -13.301 -6.045 9.255 1.00 95.62 186 SER A C 1
ATOM 1445 O O . SER A 1 186 ? -14.436 -5.559 9.215 1.00 95.62 186 SER A O 1
ATOM 1447 N N . MET A 1 187 ? -12.749 -6.629 8.196 1.00 94.25 187 MET A N 1
ATOM 1448 C CA . MET A 1 187 ? -13.442 -6.784 6.917 1.00 94.25 187 MET A CA 1
ATOM 1449 C C . MET A 1 187 ? -14.525 -7.878 7.006 1.00 94.25 187 MET A C 1
ATOM 1451 O O . MET A 1 187 ? -14.260 -8.998 7.439 1.00 94.25 187 MET A O 1
ATOM 1455 N N . THR A 1 188 ? -15.755 -7.591 6.563 1.00 94.69 188 THR A N 1
ATOM 1456 C CA . THR A 1 188 ? -16.910 -8.507 6.668 1.00 94.69 188 THR A CA 1
ATOM 1457 C C . THR A 1 188 ? -17.871 -8.417 5.476 1.00 94.69 188 THR A C 1
ATOM 1459 O O . THR A 1 188 ? -18.013 -7.382 4.829 1.00 94.69 188 THR A O 1
ATOM 1462 N N . ASP A 1 189 ? -18.563 -9.520 5.174 1.00 93.38 189 ASP A N 1
ATOM 1463 C CA . ASP A 1 189 ? -19.602 -9.584 4.131 1.00 93.38 189 ASP A CA 1
ATOM 1464 C C . ASP A 1 189 ? -21.016 -9.287 4.656 1.00 93.38 189 ASP A C 1
ATOM 1466 O O . ASP A 1 189 ? -21.957 -9.164 3.868 1.00 93.38 189 ASP A O 1
ATOM 1470 N N . LYS A 1 190 ? -21.184 -9.196 5.980 1.00 92.44 190 LYS A N 1
ATOM 1471 C CA . LYS A 1 190 ? -22.477 -8.973 6.634 1.00 92.44 190 LYS A CA 1
ATOM 1472 C C . LYS A 1 190 ? -22.551 -7.545 7.164 1.00 92.44 190 LYS A C 1
ATOM 1474 O O . LYS A 1 190 ? -21.656 -7.128 7.892 1.00 92.44 190 LYS A O 1
ATOM 1479 N N . ALA A 1 191 ? -23.627 -6.842 6.822 1.00 84.19 191 ALA A N 1
ATOM 1480 C CA . ALA A 1 191 ? -24.038 -5.656 7.560 1.00 84.19 191 ALA A CA 1
ATOM 1481 C C . ALA A 1 191 ? -24.685 -6.136 8.869 1.00 84.19 191 ALA A C 1
ATOM 1483 O O . ALA A 1 191 ? -25.632 -6.925 8.821 1.00 84.19 191 ALA A O 1
ATOM 1484 N N . GLU A 1 192 ? -24.108 -5.749 10.004 1.00 67.81 192 GLU A N 1
ATOM 1485 C CA . GLU A 1 192 ? -24.703 -5.933 11.335 1.00 67.81 192 GLU A CA 1
ATOM 1486 C C . GLU A 1 192 ? -25.598 -4.746 11.694 1.00 67.81 192 GLU A C 1
ATOM 1488 O O . GLU A 1 192 ? -25.251 -3.610 11.293 1.00 67.81 192 GLU A O 1
#

Nearest PDB structures (foldseek):
  4mla-assembly2_B  TM=9.203E-01  e=3.840E-12  Zea mays
  4mla-assembly1_A  TM=9.174E-01  e=4.005E-11  Zea mays
  4ml8-assembly4_D  TM=8.646E-01  e=8.567E-11  Zea mays
  6yaq-assembly1_A  TM=8.840E-01  e=2.516E-10  Zea mays
  2qpm-assembly1_A  TM=8.613E-01  e=7.870E-10  Zea mays

pLDDT: mean 92.2, std 10.86, range [35.25, 98.44]

Radius of gyration: 19.22 Å; Cα contacts (8 Å, |Δi|>4): 361; chains: 1; bounding box: 47×49×50 Å